Protein AF-A0A6B0SEE0-F1 (afdb_monomer)

Solvent-accessible surface area (backbone atoms only — not comparable to full-atom values): 11213 Å² total; per-residue (Å²): 140,85,83,87,82,82,83,85,88,82,85,76,74,49,94,81,41,59,59,39,71,43,61,26,87,64,59,92,44,81,38,50,38,78,55,95,74,36,75,43,80,36,69,34,76,87,77,81,48,98,46,80,64,74,62,34,76,48,71,41,48,31,73,36,72,78,47,61,92,67,42,66,97,74,59,74,91,63,70,66,95,63,66,87,78,57,67,39,68,61,36,20,38,29,31,47,29,28,68,35,91,56,70,35,19,39,40,40,34,38,41,42,73,48,76,86,30,38,54,69,18,37,42,39,39,32,28,46,49,72,37,89,94,46,70,72,44,60,40,62,42,32,79,88,59,43,43,63,36,69,35,70,44,84,55,40,46,49,72,23,34,35,36,26,19,38,38,40,38,22,63,58,32,65,99,82,60,97,62,60,42,86,53,61,44,81,43,78,46,76,96

Foldseek 3Di:
DDDDDDDDDDDDQCPPPQKAKFFQPPDPDPQWDDDPNDTHRDQCRPPDDPHDDALDKDKQADALVLPVVQDDPPDDPPPDVDDSPQGSPSRFGIKIWRQDQAKWKKKKKWAFPDFQAQLQKKKKKWWDKPDPPWDIWIWIDDNVCTGITMDIIPTDHHGIIIGMIMMIGNSSHDPDDPPNGRDTDIDMDID

Radius of gyration: 17.45 Å; Cα contacts (8 Å, |Δi|>4): 407; chains: 1; bounding box: 35×62×43 Å

Secondary structure (DSSP, 8-state):
---------PPP--TT-SEEEEE-TT---TTEEEETTEEEE-TTTTTT--SSPTT-EEEES---TT-GGGS-TT------S--TTSTTTT--SEEEEE-SSS-EEEEEEEEES-SS--TT-EEEEEEEE-STT---EEEEESTTT-SEEEEEEEEE-TT-EEEEEEEEE-TTS-TT-TT----EEEEEEE-

pLDDT: mean 73.36, std 15.19, range [24.61, 90.75]

Mean predicted aligned error: 10.38 Å

Sequence (191 aa):
MSASRAANVDVVNDTNGLVALEPGPNIESDVVRESNGELVIDFTADGNADGVNVNSRYQVGVFDSSNTWSMPGTSLNDTPALDWQDGMGDDYAFAIRNQDMAEHGIRIAYEAADTDNFNGAYIYFQFEPTGANSQYLRIRIDESNGNNVEASSDTIPAGTAYRCSFLVDTRAVDADVDDTDLSGQIRISTF

Nearest PDB structures (foldseek):
  1u5x-assembly1_A  TM=4.774E-01  e=7.061E-02  Mus musculus
  4d7y-assembly1_A  TM=4.248E-01  e=3.600E-02  Mus musculus
  4oul-assembly1_C  TM=4.445E-01  e=1.385E-01  Homo sapiens
  5ykv-assembly1_A  TM=4.500E-01  e=3.597E-01  Macrobrachium rosenbergii nodavirus
  4oul-assembly2_E  TM=4.209E-01  e=1.465E-01  Homo sapiens

Structure (mmCIF, N/CA/C/O backbone):
data_AF-A0A6B0SEE0-F1
#
_entry.id   AF-A0A6B0SEE0-F1
#
loop_
_atom_site.group_PDB
_atom_site.id
_atom_site.type_symbol
_atom_site.label_atom_id
_atom_site.label_alt_id
_atom_site.label_comp_id
_atom_site.label_asym_id
_atom_site.label_entity_id
_atom_site.label_seq_id
_atom_site.pdbx_PDB_ins_code
_atom_site.Cartn_x
_atom_site.Cartn_y
_atom_site.Cartn_z
_atom_site.occupancy
_atom_site.B_iso_or_equiv
_atom_site.auth_seq_id
_atom_site.auth_comp_id
_atom_site.auth_asym_id
_atom_site.auth_atom_id
_atom_site.pdbx_PDB_model_num
ATOM 1 N N . MET A 1 1 ? 18.337 -42.736 2.434 1.00 34.00 1 MET A N 1
ATOM 2 C CA . MET A 1 1 ? 18.199 -41.708 3.485 1.00 34.00 1 MET A CA 1
ATOM 3 C C . MET A 1 1 ? 17.489 -40.532 2.850 1.00 34.00 1 MET A C 1
ATOM 5 O O . MET A 1 1 ? 18.039 -39.978 1.911 1.00 34.00 1 MET A O 1
ATOM 9 N N . SER A 1 2 ? 16.269 -40.209 3.269 1.00 42.59 2 SER A N 1
ATOM 10 C CA . SER A 1 2 ? 15.556 -39.030 2.773 1.00 42.59 2 SER A CA 1
ATOM 11 C C . SER A 1 2 ? 14.958 -38.282 3.952 1.00 42.59 2 SER A C 1
ATOM 13 O O . SER A 1 2 ? 14.244 -38.872 4.758 1.00 42.59 2 SER A O 1
ATOM 15 N N . ALA A 1 3 ? 15.231 -36.989 4.022 1.00 29.72 3 ALA A N 1
ATOM 16 C CA . ALA A 1 3 ? 14.431 -36.053 4.787 1.00 29.72 3 ALA A CA 1
ATOM 17 C C . ALA A 1 3 ? 14.203 -34.847 3.876 1.00 29.72 3 ALA A C 1
ATOM 19 O O . ALA A 1 3 ? 15.010 -33.925 3.831 1.00 29.72 3 ALA A O 1
ATOM 20 N N . SER A 1 4 ? 13.140 -34.904 3.077 1.00 36.00 4 SER A N 1
ATOM 21 C CA . SER A 1 4 ? 12.600 -33.728 2.405 1.00 36.00 4 SER A CA 1
ATOM 22 C C . SER A 1 4 ? 11.861 -32.899 3.453 1.00 36.00 4 SER A C 1
ATOM 24 O O . SER A 1 4 ? 10.913 -33.390 4.067 1.00 36.00 4 SER A O 1
ATOM 26 N N . ARG A 1 5 ? 12.298 -31.660 3.678 1.00 26.58 5 ARG A N 1
ATOM 27 C CA . ARG A 1 5 ? 11.503 -30.649 4.378 1.00 26.58 5 ARG A CA 1
ATOM 28 C C . ARG A 1 5 ? 10.867 -29.761 3.321 1.00 26.58 5 ARG A C 1
ATOM 30 O O . ARG A 1 5 ? 11.577 -29.040 2.634 1.00 26.58 5 ARG A O 1
ATOM 37 N N . ALA A 1 6 ? 9.551 -29.846 3.206 1.00 35.22 6 ALA A N 1
ATOM 38 C CA . ALA A 1 6 ? 8.739 -28.799 2.612 1.00 35.22 6 ALA A CA 1
ATOM 39 C C . ALA A 1 6 ? 8.101 -28.025 3.769 1.00 35.22 6 ALA A C 1
ATOM 41 O O . ALA A 1 6 ? 7.634 -28.640 4.731 1.00 35.22 6 ALA A O 1
ATOM 42 N N . ALA A 1 7 ? 8.124 -26.700 3.693 1.00 24.6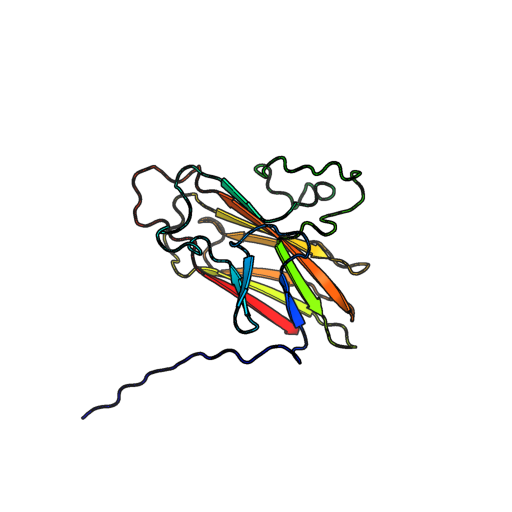1 7 ALA A N 1
ATOM 43 C CA . ALA A 1 7 ? 7.302 -25.836 4.522 1.00 24.61 7 ALA A CA 1
ATOM 44 C C . ALA A 1 7 ? 6.311 -25.162 3.576 1.00 24.61 7 ALA A C 1
ATOM 46 O O . ALA A 1 7 ? 6.729 -24.436 2.679 1.00 24.61 7 ALA A O 1
ATOM 47 N N . ASN A 1 8 ? 5.025 -25.447 3.758 1.00 36.31 8 ASN A N 1
ATOM 48 C CA . ASN A 1 8 ? 3.972 -24.620 3.193 1.00 36.31 8 ASN A CA 1
ATOM 49 C C . ASN A 1 8 ? 3.701 -23.511 4.209 1.00 36.31 8 ASN A C 1
ATOM 51 O O . ASN A 1 8 ? 3.544 -23.794 5.399 1.00 36.31 8 ASN A O 1
ATOM 55 N N . VAL A 1 9 ? 3.695 -22.269 3.742 1.00 26.86 9 VAL A N 1
ATOM 56 C CA . VAL A 1 9 ? 3.210 -21.124 4.509 1.00 26.86 9 VAL A CA 1
ATOM 57 C C . VAL A 1 9 ? 1.774 -20.904 4.048 1.00 26.86 9 VAL A C 1
ATOM 59 O O . VAL A 1 9 ? 1.562 -20.399 2.954 1.00 26.86 9 VAL A O 1
ATOM 62 N N . ASP A 1 10 ? 0.820 -21.365 4.857 1.00 34.44 10 ASP A N 1
ATOM 63 C CA . ASP A 1 10 ? -0.603 -21.035 4.732 1.00 34.44 10 ASP A CA 1
ATOM 64 C C . ASP A 1 10 ? -0.895 -19.835 5.640 1.00 34.44 10 ASP A C 1
ATOM 66 O O . ASP A 1 10 ? -0.543 -19.859 6.826 1.00 34.44 10 ASP A O 1
ATOM 70 N N . VAL A 1 11 ? -1.569 -18.813 5.112 1.00 41.47 11 VAL A N 1
ATOM 71 C CA . VAL A 1 11 ? -2.195 -17.753 5.913 1.00 41.47 11 VAL A CA 1
ATOM 72 C C . VAL A 1 11 ? -3.695 -18.054 6.009 1.00 41.47 11 VAL A C 1
ATOM 74 O O . VAL A 1 11 ? -4.331 -18.501 5.060 1.00 41.47 11 VAL A O 1
ATOM 77 N N . VAL A 1 12 ? -4.240 -17.933 7.221 1.00 48.41 12 VAL A N 1
ATOM 78 C CA . VAL A 1 12 ? -5.605 -18.348 7.577 1.00 48.41 12 VAL A CA 1
ATOM 79 C C . VAL A 1 12 ? -6.570 -17.191 7.326 1.00 48.41 12 VAL A C 1
ATOM 81 O O . VAL A 1 12 ? -6.257 -16.059 7.664 1.00 48.41 12 VAL A O 1
ATOM 84 N N . ASN A 1 13 ? -7.755 -17.507 6.798 1.00 45.31 13 ASN A N 1
ATOM 85 C CA . ASN A 1 13 ? -8.912 -16.619 6.656 1.00 45.31 13 ASN A CA 1
ATOM 86 C C . ASN A 1 13 ? -9.053 -15.602 7.819 1.00 45.31 13 ASN A C 1
ATOM 88 O O . ASN A 1 13 ? -9.235 -15.994 8.976 1.00 45.31 13 ASN A O 1
ATOM 92 N N . ASP A 1 14 ? -9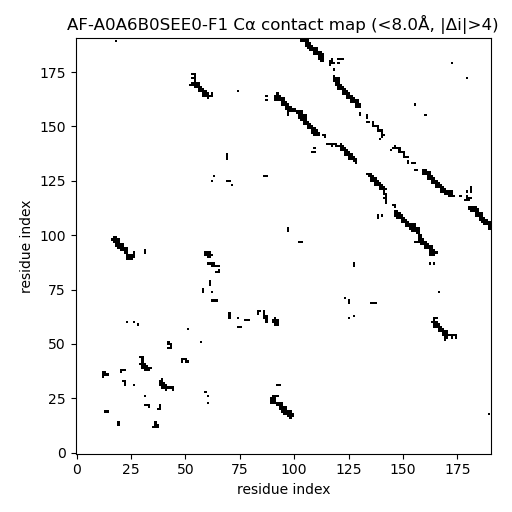.022 -14.314 7.465 1.00 53.19 14 ASP A N 1
ATOM 93 C CA . ASP A 1 14 ? -8.921 -13.146 8.350 1.00 53.19 14 ASP A CA 1
ATOM 94 C C . ASP A 1 14 ? -10.277 -12.589 8.837 1.00 53.19 14 ASP A C 1
ATOM 96 O O . ASP A 1 14 ? -10.362 -11.500 9.392 1.00 53.19 14 ASP A O 1
ATOM 100 N N . THR A 1 15 ? -11.376 -13.343 8.701 1.00 48.00 15 THR A N 1
ATOM 101 C CA . THR A 1 15 ? -12.721 -12.865 9.110 1.00 48.00 15 THR A CA 1
ATOM 102 C C . THR A 1 15 ? -12.830 -12.553 10.624 1.00 48.00 15 THR A C 1
ATOM 104 O O . THR A 1 15 ? -13.831 -12.000 11.067 1.00 48.00 15 THR A O 1
ATOM 107 N N . ASN A 1 16 ? -11.824 -12.914 11.439 1.00 47.97 16 ASN A N 1
ATOM 108 C CA . ASN A 1 16 ? -11.718 -12.562 12.866 1.00 47.97 16 ASN A CA 1
ATOM 109 C C . ASN A 1 16 ? -10.347 -11.950 13.242 1.00 47.97 16 ASN A C 1
ATOM 111 O O . ASN A 1 16 ? -9.940 -12.046 14.405 1.00 47.97 16 ASN A O 1
ATOM 115 N N . GLY A 1 17 ? -9.596 -11.399 12.285 1.00 56.72 17 GLY A N 1
ATOM 116 C CA . GLY A 1 17 ? -8.347 -10.697 12.577 1.00 56.72 17 GLY A CA 1
ATOM 117 C C . GLY A 1 17 ? -8.572 -9.390 13.324 1.00 56.72 17 GLY A C 1
ATOM 118 O O . GLY A 1 17 ? -9.619 -8.759 13.214 1.00 56.72 17 GLY A O 1
ATOM 119 N N . LEU A 1 18 ? -7.567 -8.953 14.088 1.00 61.78 18 LEU A N 1
ATOM 120 C CA . LEU A 1 18 ? -7.581 -7.618 14.707 1.00 61.78 18 LEU A CA 1
ATOM 121 C C . LEU A 1 18 ? -7.546 -6.511 13.645 1.00 61.78 18 LEU A C 1
ATOM 123 O O . LEU A 1 18 ? -8.056 -5.412 13.862 1.00 61.78 18 LEU A O 1
ATOM 127 N N . VAL A 1 19 ? -6.927 -6.807 12.502 1.00 64.12 19 VAL A N 1
ATOM 128 C CA . VAL A 1 19 ? -6.768 -5.892 11.383 1.00 64.12 19 VAL A CA 1
ATOM 129 C C . VAL A 1 19 ? -7.150 -6.612 10.105 1.00 64.12 19 VAL A C 1
ATOM 131 O O . VAL A 1 19 ? -6.604 -7.677 9.866 1.00 64.12 19 VAL A O 1
ATOM 134 N N . ALA A 1 20 ? -8.016 -6.001 9.298 1.00 75.00 20 ALA A N 1
ATOM 135 C CA . ALA A 1 20 ? -8.428 -6.529 8.002 1.00 75.00 20 ALA A CA 1
ATOM 136 C C . ALA A 1 20 ? -7.822 -5.749 6.834 1.00 75.00 20 ALA A C 1
ATOM 138 O O . ALA A 1 20 ? -7.624 -4.531 6.920 1.00 75.00 20 ALA A O 1
ATOM 139 N N . LEU A 1 21 ? -7.582 -6.468 5.737 1.00 76.00 21 LEU A N 1
ATOM 140 C CA . LEU A 1 21 ? -7.203 -5.923 4.437 1.00 76.00 21 LEU A CA 1
ATOM 141 C C . LEU A 1 21 ? -8.390 -5.955 3.478 1.00 76.00 21 LEU A C 1
ATOM 143 O O . LEU A 1 21 ? -8.853 -7.026 3.102 1.00 76.00 21 LEU A O 1
ATOM 147 N N . GLU A 1 22 ? -8.860 -4.784 3.059 1.00 81.75 22 GLU A N 1
ATOM 148 C CA . GLU A 1 22 ? -10.068 -4.648 2.235 1.00 81.75 22 GLU A CA 1
ATOM 149 C C . GLU A 1 22 ? -9.730 -3.907 0.930 1.00 81.75 22 GLU A C 1
ATOM 151 O O . GLU A 1 22 ? -9.114 -2.842 1.002 1.00 81.75 22 GLU A O 1
ATOM 156 N N . PRO A 1 23 ? -10.105 -4.405 -0.264 1.00 79.00 23 PRO A N 1
ATOM 157 C CA . PRO A 1 23 ? -9.952 -3.635 -1.498 1.00 79.00 23 PRO A CA 1
ATOM 158 C C . PRO A 1 23 ? -10.818 -2.365 -1.462 1.00 79.00 23 PRO A C 1
ATOM 160 O O . PRO A 1 23 ? -11.861 -2.324 -0.806 1.00 79.00 23 PRO A O 1
ATOM 163 N N . GLY A 1 24 ? -10.386 -1.318 -2.168 1.00 76.94 24 GLY A N 1
ATOM 164 C CA . GLY A 1 24 ? -11.151 -0.073 -2.258 1.00 76.94 24 GLY A CA 1
ATOM 165 C C . GLY A 1 24 ? -12.500 -0.244 -2.972 1.00 76.94 24 GLY A C 1
ATOM 166 O O . GLY A 1 24 ? -12.587 -0.990 -3.948 1.00 76.94 24 GLY A O 1
ATOM 167 N N . PRO A 1 25 ? -13.564 0.448 -2.524 1.00 78.12 25 PRO A N 1
ATOM 168 C CA . PRO A 1 25 ? -14.927 0.236 -3.016 1.00 78.12 25 PRO A CA 1
ATOM 169 C C . PRO A 1 25 ? -15.150 0.717 -4.457 1.00 78.12 25 PRO A C 1
ATOM 171 O O . PRO A 1 25 ? -16.041 0.196 -5.126 1.00 78.12 25 PRO A O 1
ATOM 174 N N . ASN A 1 26 ? -14.352 1.677 -4.939 1.00 75.56 26 ASN A N 1
ATOM 175 C CA . ASN A 1 26 ? -14.469 2.254 -6.284 1.00 75.56 26 ASN A CA 1
ATOM 176 C C . ASN A 1 26 ? -13.355 1.806 -7.240 1.00 75.56 26 ASN A C 1
ATOM 178 O O . ASN A 1 26 ? -13.137 2.422 -8.284 1.00 75.56 26 ASN A O 1
ATOM 182 N N . ILE A 1 27 ? -12.624 0.746 -6.903 1.00 64.94 27 ILE A N 1
ATOM 183 C CA . ILE A 1 27 ? -11.594 0.226 -7.797 1.00 64.94 27 ILE A CA 1
ATOM 184 C C . ILE A 1 27 ? -12.242 -0.591 -8.907 1.00 64.94 27 ILE A C 1
ATOM 186 O O . ILE A 1 27 ? -12.642 -1.735 -8.713 1.00 64.94 27 ILE A O 1
ATOM 190 N N . GLU A 1 28 ? -12.271 -0.024 -10.109 1.00 62.59 28 GLU A N 1
ATOM 191 C CA . GLU A 1 28 ? -12.495 -0.769 -11.351 1.00 62.59 28 GLU A CA 1
ATOM 192 C C . GLU A 1 28 ? -11.159 -1.332 -11.876 1.00 62.59 28 GLU A C 1
ATOM 194 O O . GLU A 1 28 ? -10.726 -1.019 -12.983 1.00 62.59 28 GLU A O 1
ATOM 199 N N . SER A 1 29 ? -10.445 -2.110 -11.056 1.00 63.84 29 SER A N 1
ATOM 200 C CA . SER A 1 29 ? -9.149 -2.692 -11.427 1.00 63.84 29 SER A CA 1
ATOM 201 C C . SER A 1 29 ? -9.045 -4.149 -11.003 1.00 63.84 29 SER A C 1
ATOM 203 O O . SER A 1 29 ? -9.158 -4.463 -9.822 1.00 63.84 29 SER A O 1
ATOM 205 N N . ASP A 1 30 ? -8.711 -5.020 -11.955 1.00 69.06 30 ASP A N 1
ATOM 206 C CA . ASP A 1 30 ? -8.364 -6.420 -11.683 1.00 69.06 30 ASP A CA 1
ATOM 207 C C . ASP A 1 30 ? -6.995 -6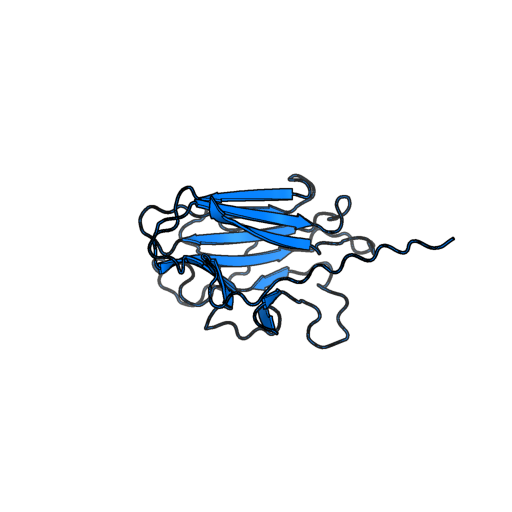.566 -10.988 1.00 69.06 30 ASP A C 1
ATOM 209 O O . ASP A 1 30 ? -6.643 -7.653 -10.525 1.00 69.06 30 ASP A O 1
ATOM 213 N N . VAL A 1 31 ? -6.240 -5.461 -10.870 1.00 72.38 31 VAL A N 1
ATOM 214 C CA . VAL A 1 31 ? -4.937 -5.425 -10.193 1.00 72.38 31 VAL A CA 1
ATOM 215 C C . VAL A 1 31 ? -5.080 -5.605 -8.689 1.00 72.38 31 VAL A C 1
ATOM 217 O O . VAL A 1 31 ? -4.214 -6.230 -8.096 1.00 72.38 31 VAL A O 1
ATOM 220 N N . VAL A 1 32 ? -6.132 -5.074 -8.057 1.00 72.81 32 VAL A N 1
ATOM 221 C CA . VAL A 1 32 ? -6.345 -5.213 -6.607 1.00 72.81 32 VAL A CA 1
ATOM 222 C C . VAL A 1 32 ? -7.685 -5.874 -6.361 1.00 72.81 32 VAL A C 1
ATOM 224 O O . VAL A 1 32 ? -8.728 -5.317 -6.687 1.00 72.81 32 VAL A O 1
ATOM 227 N N . ARG A 1 33 ? -7.666 -7.067 -5.772 1.00 77.12 33 ARG A N 1
ATOM 228 C CA . ARG A 1 33 ? -8.874 -7.874 -5.581 1.00 77.12 33 ARG A CA 1
ATOM 229 C C . ARG A 1 33 ? -8.777 -8.759 -4.355 1.00 77.12 33 ARG A C 1
ATOM 231 O O . ARG A 1 33 ? -7.686 -9.102 -3.914 1.00 77.12 33 ARG A O 1
ATOM 238 N N . GLU A 1 34 ? -9.925 -9.180 -3.845 1.00 77.06 34 GLU A N 1
ATOM 239 C CA . GLU A 1 34 ? -9.982 -10.266 -2.871 1.00 77.06 34 GLU A CA 1
ATOM 240 C C . GLU A 1 34 ? -10.004 -11.617 -3.603 1.00 77.06 34 GLU A C 1
ATOM 242 O O . GLU A 1 34 ? -10.785 -11.829 -4.534 1.00 77.06 34 GLU A O 1
ATOM 247 N N . SER A 1 35 ? -9.152 -12.550 -3.188 1.00 75.75 35 SER A N 1
ATOM 248 C CA . SER A 1 35 ? -9.150 -13.930 -3.671 1.00 75.75 35 SER A CA 1
ATOM 249 C C . SER A 1 35 ? -8.909 -14.869 -2.499 1.00 75.75 35 SER A C 1
ATOM 251 O O . SER A 1 35 ? -7.917 -14.742 -1.798 1.00 75.75 35 SER A O 1
ATOM 253 N N . ASN A 1 36 ? -9.813 -15.829 -2.279 1.00 74.19 36 ASN A N 1
ATOM 254 C CA . ASN A 1 36 ? -9.761 -16.767 -1.145 1.00 74.19 36 ASN A CA 1
ATOM 255 C C . ASN A 1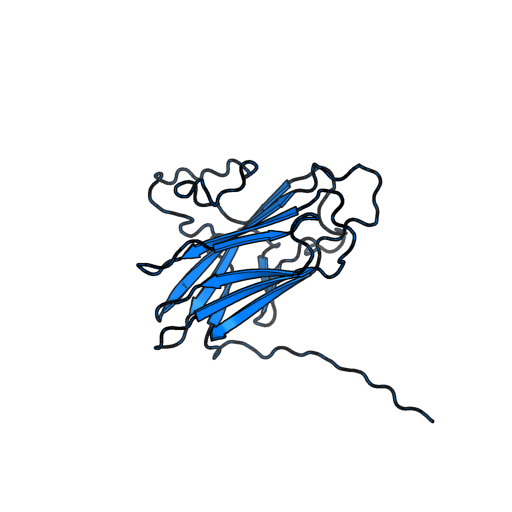 36 ? -9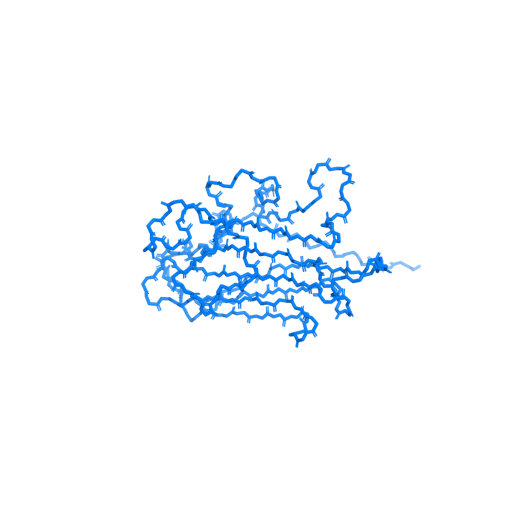.686 -16.096 0.247 1.00 74.19 36 ASN A C 1
ATOM 257 O O . ASN A 1 36 ? -9.171 -16.699 1.187 1.00 74.19 36 ASN A O 1
ATOM 261 N N . GLY A 1 37 ? -10.240 -14.887 0.398 1.00 68.12 37 GLY A N 1
ATOM 262 C CA . GLY A 1 37 ? -10.171 -14.110 1.642 1.00 68.12 37 GLY A CA 1
ATOM 263 C C . GLY A 1 37 ? -8.835 -13.392 1.858 1.00 68.12 37 GLY A C 1
ATOM 264 O O . GLY A 1 37 ? -8.564 -12.949 2.969 1.00 68.12 37 GLY A O 1
ATOM 265 N N . GLU A 1 38 ? -8.004 -13.296 0.818 1.00 66.50 38 GLU A N 1
ATOM 266 C CA . GLU A 1 38 ? -6.733 -12.574 0.822 1.00 66.50 38 GLU A CA 1
ATOM 267 C C . GLU A 1 38 ? -6.806 -11.382 -0.137 1.00 66.50 38 GLU A C 1
ATOM 269 O O . GLU A 1 38 ? -7.362 -11.489 -1.234 1.00 66.50 38 GLU A O 1
ATOM 274 N N . LEU A 1 39 ? -6.206 -10.255 0.253 1.00 76.06 39 LEU A N 1
ATOM 275 C CA . LEU A 1 39 ? -5.969 -9.142 -0.660 1.00 76.06 39 LEU A CA 1
ATOM 276 C C . LEU A 1 39 ? -4.827 -9.515 -1.612 1.00 76.06 39 LEU A C 1
ATOM 278 O O . LEU A 1 39 ? -3.698 -9.757 -1.185 1.00 76.06 39 LEU A O 1
ATOM 282 N N . VAL A 1 40 ? -5.116 -9.521 -2.906 1.00 77.12 40 VAL A N 1
ATOM 283 C CA . VAL A 1 40 ? -4.159 -9.795 -3.974 1.00 77.12 40 VAL A CA 1
ATOM 284 C C . VAL A 1 40 ? -3.898 -8.510 -4.744 1.00 77.12 40 VAL A C 1
ATOM 286 O O . VAL A 1 40 ? -4.840 -7.867 -5.206 1.00 77.12 40 VAL A O 1
ATOM 289 N N . ILE A 1 41 ? -2.615 -8.168 -4.898 1.00 75.31 41 ILE A N 1
ATOM 290 C CA . ILE A 1 41 ? -2.136 -7.143 -5.828 1.00 75.31 41 ILE A CA 1
ATOM 291 C C . ILE A 1 41 ? -1.385 -7.861 -6.949 1.00 75.31 41 ILE A C 1
ATOM 293 O O . ILE A 1 41 ? -0.290 -8.373 -6.728 1.00 75.31 41 ILE A O 1
ATOM 297 N N . ASP A 1 42 ? -1.987 -7.938 -8.130 1.00 77.44 42 ASP A N 1
ATOM 298 C CA . ASP A 1 42 ? -1.506 -8.761 -9.236 1.00 77.44 42 ASP A CA 1
ATOM 299 C C . ASP A 1 42 ? -1.579 -8.008 -10.568 1.00 77.44 42 ASP A C 1
ATOM 301 O O . ASP A 1 42 ? -2.640 -7.815 -11.156 1.00 77.44 42 ASP A O 1
ATOM 305 N N . PHE A 1 43 ? -0.415 -7.612 -11.077 1.00 70.50 43 PHE A N 1
ATOM 306 C CA . PHE A 1 43 ? -0.282 -6.965 -12.383 1.00 70.50 43 PHE A CA 1
ATOM 307 C C . PHE A 1 43 ? -0.347 -7.950 -13.567 1.00 70.50 43 PHE A C 1
ATOM 309 O O . PHE A 1 43 ? -0.225 -7.527 -14.715 1.00 70.50 43 PHE A O 1
ATOM 316 N N . THR A 1 44 ? -0.548 -9.248 -13.314 1.00 70.56 44 THR A N 1
ATOM 317 C CA . THR A 1 44 ? -0.554 -10.328 -14.319 1.00 70.56 44 THR A CA 1
ATOM 318 C C . THR A 1 44 ? -1.939 -10.943 -14.566 1.00 70.56 44 THR A C 1
ATOM 320 O O . THR A 1 44 ? -2.064 -11.853 -15.391 1.00 70.56 44 THR A O 1
ATOM 323 N N . ALA A 1 45 ? -2.978 -10.428 -13.895 1.00 55.47 45 ALA A N 1
ATOM 324 C CA . ALA A 1 45 ? -4.263 -11.091 -13.635 1.00 55.47 45 ALA A CA 1
ATOM 325 C C . ALA A 1 45 ? -5.041 -11.652 -14.855 1.00 55.47 45 ALA A C 1
ATOM 327 O O . ALA A 1 45 ? -5.880 -12.532 -14.666 1.00 55.47 45 ALA A O 1
ATOM 328 N N . ASP A 1 46 ? -4.720 -11.255 -16.094 1.00 55.72 46 ASP A N 1
ATOM 329 C CA . ASP A 1 46 ? -5.361 -11.737 -17.334 1.00 55.72 46 ASP A CA 1
ATOM 330 C C . ASP A 1 46 ? -4.526 -12.734 -18.168 1.00 55.72 46 ASP A C 1
ATOM 332 O O . ASP A 1 46 ? -4.846 -13.046 -19.319 1.00 55.72 46 ASP A O 1
ATOM 336 N N . GLY A 1 47 ? -3.471 -13.307 -17.583 1.00 50.38 47 GLY A N 1
ATOM 337 C CA . GLY A 1 47 ? -2.940 -14.600 -18.028 1.00 50.38 47 GLY A CA 1
ATOM 338 C C . GLY A 1 47 ? -2.006 -14.593 -19.240 1.00 50.38 47 GLY A C 1
ATOM 339 O O . GLY A 1 47 ? -1.924 -15.609 -19.922 1.00 50.38 47 GLY A O 1
ATOM 340 N N . ASN A 1 48 ? -1.294 -13.494 -19.501 1.00 52.09 48 ASN A N 1
ATOM 341 C CA . ASN A 1 48 ? -0.118 -13.459 -20.397 1.00 52.09 48 ASN A CA 1
ATOM 342 C C . ASN A 1 48 ? 0.812 -12.249 -20.152 1.00 52.09 48 ASN A C 1
ATOM 344 O O . ASN A 1 48 ? 1.697 -11.990 -20.965 1.00 52.09 48 ASN A O 1
ATOM 348 N N . ALA A 1 49 ? 0.584 -11.461 -19.099 1.00 55.53 49 ALA A N 1
ATOM 349 C CA . ALA A 1 49 ? 1.422 -10.309 -18.790 1.00 55.53 49 ALA A CA 1
ATOM 350 C C . ALA A 1 49 ? 2.510 -10.724 -17.792 1.00 55.53 49 ALA A C 1
ATOM 352 O O . ALA A 1 49 ? 2.189 -11.207 -16.713 1.00 55.53 49 ALA A O 1
ATOM 353 N N . ASP A 1 50 ? 3.778 -10.496 -18.139 1.00 64.06 50 ASP A N 1
ATOM 354 C CA . ASP A 1 50 ? 4.946 -10.799 -17.295 1.00 64.06 50 ASP A CA 1
ATOM 355 C C . ASP A 1 50 ? 5.241 -9.677 -16.270 1.00 64.06 50 ASP A C 1
ATOM 357 O O . ASP A 1 50 ? 6.368 -9.515 -15.813 1.00 64.06 50 ASP A O 1
ATOM 361 N N . GLY A 1 51 ? 4.230 -8.870 -15.917 1.00 71.12 51 GLY A N 1
ATOM 362 C CA . GLY A 1 51 ? 4.343 -7.759 -14.970 1.00 71.12 51 GLY A CA 1
ATOM 363 C C . GLY A 1 51 ? 4.018 -6.392 -15.578 1.00 71.12 51 GLY A C 1
ATOM 364 O O . GLY A 1 51 ? 3.125 -6.250 -16.414 1.00 71.12 51 GLY A O 1
ATOM 365 N N . VAL A 1 52 ? 4.719 -5.358 -15.111 1.00 72.38 52 VAL A N 1
ATOM 366 C CA . VAL A 1 52 ? 4.547 -3.970 -15.564 1.00 72.38 52 VAL A CA 1
ATOM 367 C C . VAL A 1 52 ? 5.469 -3.657 -16.744 1.00 72.38 52 VAL A C 1
ATOM 369 O O . VAL A 1 52 ? 6.615 -4.093 -16.781 1.00 72.38 52 VAL A O 1
ATOM 372 N N . ASN A 1 53 ? 5.003 -2.857 -17.705 1.00 74.81 53 ASN A N 1
ATOM 373 C CA . ASN A 1 53 ? 5.840 -2.438 -18.830 1.00 74.81 53 ASN A CA 1
ATOM 374 C C . ASN A 1 53 ? 7.029 -1.597 -18.341 1.00 74.81 53 ASN A C 1
ATOM 376 O O . ASN A 1 53 ? 6.890 -0.767 -17.436 1.00 74.81 53 ASN A O 1
ATOM 380 N N . VAL A 1 54 ? 8.178 -1.727 -19.008 1.00 76.00 54 VAL A N 1
ATOM 381 C CA . VAL A 1 54 ? 9.278 -0.761 -18.878 1.00 76.00 54 VAL A CA 1
ATOM 382 C C . VAL A 1 54 ? 8.846 0.612 -19.389 1.00 76.00 54 VAL A C 1
ATOM 384 O O . VAL A 1 54 ? 7.908 0.744 -20.183 1.00 76.00 54 VAL A O 1
ATOM 387 N N . ASN A 1 55 ? 9.523 1.660 -18.926 1.00 78.69 55 ASN A N 1
ATOM 388 C CA . ASN A 1 55 ? 9.214 3.038 -19.292 1.00 78.69 55 ASN A CA 1
ATOM 389 C C . ASN A 1 55 ? 7.739 3.439 -19.089 1.00 78.69 55 ASN A C 1
ATOM 391 O O . ASN A 1 55 ? 7.173 4.236 -19.841 1.00 78.69 55 ASN A O 1
ATOM 395 N N . SER A 1 56 ? 7.100 2.868 -18.073 1.00 79.69 56 SER A N 1
ATOM 396 C CA . SER A 1 56 ? 5.681 3.060 -17.809 1.00 79.69 56 SER A CA 1
ATOM 397 C C . SER A 1 56 ? 5.445 3.476 -16.369 1.00 79.69 56 SER A C 1
ATOM 399 O O . SER A 1 56 ? 6.334 3.463 -15.516 1.00 79.69 56 SER A O 1
ATOM 401 N N . ARG A 1 57 ? 4.221 3.922 -16.113 1.00 85.81 57 ARG A N 1
ATOM 402 C CA . ARG A 1 57 ? 3.786 4.311 -14.784 1.00 85.81 57 ARG A CA 1
ATOM 403 C C . ARG A 1 57 ? 2.379 3.796 -14.562 1.00 85.81 57 ARG A C 1
ATOM 405 O O . ARG A 1 57 ? 1.509 4.014 -15.402 1.00 85.81 57 ARG A O 1
ATOM 412 N N . TYR A 1 58 ? 2.181 3.169 -13.418 1.00 85.44 58 TYR A N 1
ATOM 413 C CA . TYR A 1 58 ? 0.912 2.611 -12.992 1.00 85.44 58 TYR A CA 1
ATOM 414 C C . TYR A 1 58 ? 0.543 3.253 -11.666 1.00 85.44 58 TYR A C 1
ATOM 416 O O . TYR A 1 58 ? 1.374 3.324 -10.763 1.00 85.44 58 TYR A O 1
ATOM 424 N N . GLN A 1 59 ? -0.686 3.744 -11.565 1.00 87.12 59 GLN A N 1
ATOM 425 C CA . GLN A 1 59 ? -1.250 4.259 -10.327 1.00 87.12 59 GLN A CA 1
ATOM 426 C C . GLN A 1 59 ? -2.514 3.470 -10.028 1.00 87.12 59 GLN A C 1
ATOM 428 O O . GLN A 1 59 ? -3.325 3.259 -10.929 1.00 87.12 59 GLN A O 1
ATOM 433 N N . VAL A 1 60 ? -2.665 3.046 -8.779 1.00 86.25 60 VAL A N 1
ATOM 434 C CA . VAL A 1 60 ? -3.898 2.440 -8.289 1.00 86.25 60 VAL A CA 1
ATOM 435 C C . VAL A 1 60 ? -4.377 3.256 -7.100 1.00 86.25 60 VAL A C 1
ATOM 437 O O . VAL A 1 60 ? -3.639 3.463 -6.131 1.00 86.25 60 VAL A O 1
ATOM 440 N N . GLY A 1 61 ? -5.613 3.727 -7.217 1.00 84.12 61 GLY A N 1
ATOM 441 C CA . GLY A 1 61 ? -6.205 4.707 -6.323 1.00 84.12 61 GLY A CA 1
ATOM 442 C C . GLY A 1 61 ? -5.710 6.140 -6.550 1.00 84.12 61 GLY A C 1
ATOM 443 O O . GLY A 1 61 ? -4.852 6.421 -7.393 1.00 84.12 61 GLY A O 1
ATOM 444 N N . VAL A 1 62 ? -6.266 7.062 -5.775 1.00 85.50 62 VAL A N 1
ATOM 445 C CA . VAL A 1 62 ? -5.966 8.494 -5.797 1.00 85.50 62 VAL A CA 1
ATOM 446 C C . VAL A 1 62 ? -5.031 8.825 -4.642 1.00 85.50 62 VAL A C 1
ATOM 448 O O . VAL A 1 62 ? -5.215 8.357 -3.518 1.00 85.50 62 VAL A O 1
ATOM 451 N N . PHE A 1 63 ? -4.001 9.625 -4.916 1.00 84.88 63 PHE A N 1
ATOM 452 C CA . PHE A 1 63 ? -3.164 10.195 -3.864 1.00 84.88 63 PHE A CA 1
ATOM 453 C C . PHE A 1 63 ? -3.825 11.444 -3.296 1.00 84.88 63 PHE A C 1
ATOM 455 O O . PHE A 1 63 ? -4.287 12.310 -4.041 1.00 84.88 63 PHE A O 1
ATOM 462 N N . ASP A 1 64 ? -3.790 11.581 -1.977 1.00 80.56 64 ASP A N 1
ATOM 463 C CA . ASP A 1 64 ? -4.252 12.792 -1.326 1.00 80.56 64 ASP A CA 1
ATOM 464 C C . ASP A 1 64 ? -3.287 13.954 -1.614 1.00 80.56 64 ASP A C 1
ATOM 466 O O . ASP A 1 64 ? -2.135 13.978 -1.161 1.00 80.56 64 ASP A O 1
ATOM 470 N N . SER A 1 65 ? -3.789 14.933 -2.369 1.00 71.81 65 SER A N 1
ATOM 471 C CA . SER A 1 65 ? -3.054 16.131 -2.777 1.00 71.81 65 SER A CA 1
ATOM 472 C C . SER A 1 65 ? -2.958 17.201 -1.682 1.00 71.81 65 SER A C 1
ATOM 474 O O . SER A 1 65 ? -2.117 18.102 -1.779 1.00 71.81 65 SER A O 1
ATOM 476 N N . SER A 1 66 ? -3.754 17.094 -0.612 1.00 70.31 66 SER A N 1
ATOM 477 C CA . SER A 1 66 ? -3.707 18.005 0.535 1.00 70.31 66 SER A CA 1
ATOM 478 C C . SER A 1 66 ? -2.409 17.840 1.337 1.00 70.31 66 SER A C 1
ATOM 480 O O . SER A 1 66 ? -1.873 18.812 1.879 1.00 70.31 66 SER A O 1
ATOM 482 N N . ASN A 1 67 ? -1.824 16.637 1.323 1.00 71.88 67 ASN A N 1
ATOM 483 C CA . ASN A 1 67 ? -0.547 16.337 1.957 1.00 71.88 67 ASN A CA 1
ATOM 484 C C . ASN A 1 67 ? 0.590 16.209 0.932 1.00 71.88 67 ASN A C 1
ATOM 486 O O . ASN A 1 67 ? 1.166 15.138 0.714 1.00 71.88 67 ASN A O 1
ATOM 490 N N . THR A 1 68 ? 0.965 17.351 0.349 1.00 68.56 68 THR A N 1
ATOM 491 C CA . THR A 1 68 ? 2.015 17.469 -0.684 1.00 68.56 68 THR A CA 1
ATOM 492 C C . THR A 1 68 ? 3.380 16.904 -0.278 1.00 68.56 68 THR A C 1
ATOM 494 O O . THR A 1 68 ? 4.161 16.514 -1.141 1.00 68.56 68 THR A O 1
ATOM 497 N N . TRP A 1 69 ? 3.676 16.804 1.021 1.00 69.44 69 TRP A N 1
ATOM 498 C CA . TRP A 1 69 ? 4.915 16.199 1.524 1.00 69.44 69 TRP A CA 1
ATOM 499 C C . TRP A 1 69 ? 4.934 14.670 1.389 1.00 69.44 69 TRP A C 1
ATOM 501 O O . TRP A 1 69 ? 6.005 14.061 1.406 1.00 69.44 69 TRP A O 1
ATOM 511 N N . SER A 1 70 ? 3.764 14.046 1.267 1.00 70.19 70 SER A N 1
ATOM 512 C CA . SER A 1 70 ? 3.563 12.596 1.151 1.00 70.19 70 SER A CA 1
ATOM 513 C C . SER A 1 70 ? 3.036 12.162 -0.220 1.00 70.19 70 SER A C 1
ATOM 515 O O . SER A 1 70 ? 2.698 10.999 -0.406 1.00 70.19 70 SER A O 1
ATOM 517 N N . MET A 1 71 ? 2.965 13.083 -1.182 1.00 74.62 71 MET A N 1
ATOM 518 C CA . MET A 1 71 ? 2.573 12.765 -2.549 1.00 74.62 71 MET A CA 1
ATOM 519 C C . MET A 1 71 ? 3.831 12.546 -3.399 1.00 74.62 71 MET A C 1
ATOM 521 O O . MET A 1 71 ? 4.757 13.365 -3.342 1.00 74.62 71 MET A O 1
ATOM 525 N N . PRO A 1 72 ? 3.905 11.482 -4.217 1.00 75.88 72 PRO A N 1
ATOM 526 C CA . PRO A 1 72 ? 4.975 11.382 -5.193 1.00 75.88 72 PRO A CA 1
ATOM 527 C C . PRO A 1 72 ? 4.806 12.522 -6.209 1.00 75.88 72 PRO A C 1
ATOM 529 O O . PRO A 1 72 ? 3.743 12.675 -6.799 1.00 75.88 72 PRO A O 1
ATOM 532 N N . GLY A 1 73 ? 5.851 13.324 -6.458 1.00 74.69 73 GLY A N 1
ATOM 533 C CA . GLY A 1 73 ? 5.802 14.429 -7.443 1.00 74.69 73 GLY A CA 1
ATOM 534 C C . GLY A 1 73 ? 5.552 13.972 -8.892 1.00 74.69 73 GLY A C 1
ATOM 535 O O . GLY A 1 73 ? 5.415 14.776 -9.809 1.00 74.69 73 GLY A O 1
ATOM 536 N N . THR A 1 74 ? 5.525 12.660 -9.084 1.00 74.56 74 THR A N 1
ATOM 537 C CA . THR A 1 74 ? 5.255 11.893 -10.292 1.00 74.56 74 THR A CA 1
ATOM 538 C C . THR A 1 74 ? 3.907 11.175 -10.225 1.00 74.56 74 THR A C 1
ATOM 540 O O . THR A 1 74 ? 3.688 10.291 -11.044 1.00 74.56 74 THR A O 1
ATOM 543 N N . SER A 1 75 ? 2.998 11.496 -9.301 1.00 79.44 75 SER A N 1
ATOM 544 C CA . SER A 1 75 ? 1.635 10.958 -9.365 1.00 79.44 75 SER A CA 1
ATOM 545 C C . SER A 1 75 ? 1.028 11.231 -10.745 1.00 79.44 75 SER A C 1
ATOM 547 O O . SER A 1 75 ? 1.331 12.233 -11.410 1.00 79.44 75 SER A O 1
ATOM 549 N N . LEU A 1 76 ? 0.236 10.282 -11.246 1.00 78.19 76 LEU A N 1
ATOM 550 C CA . LEU A 1 76 ? -0.618 10.577 -12.385 1.00 78.19 76 LEU A CA 1
ATOM 551 C C . LEU A 1 76 ? -1.639 11.601 -11.903 1.00 78.19 76 LEU A C 1
ATOM 553 O O . LEU A 1 76 ? -2.088 11.550 -10.759 1.00 78.19 76 LEU A O 1
ATOM 557 N N . ASN A 1 77 ? -1.936 12.576 -12.760 1.00 65.25 77 ASN A N 1
ATOM 558 C CA . ASN A 1 77 ? -2.866 13.649 -12.443 1.00 65.25 77 ASN A CA 1
ATOM 559 C C . ASN A 1 77 ? -4.293 13.099 -12.538 1.00 65.25 77 ASN A C 1
ATOM 561 O O . ASN A 1 77 ? -5.066 13.465 -13.417 1.00 65.25 77 ASN A O 1
ATOM 565 N N . ASP A 1 78 ? -4.581 12.154 -11.659 1.00 57.03 78 ASP A N 1
ATOM 566 C CA . ASP A 1 78 ? -5.888 11.605 -11.390 1.00 57.03 78 ASP A CA 1
ATOM 567 C C . ASP A 1 78 ? -6.458 12.474 -10.281 1.00 57.03 78 ASP A C 1
ATOM 569 O O . ASP A 1 78 ? -6.507 12.104 -9.114 1.00 57.03 78 ASP A O 1
ATOM 573 N N . THR A 1 79 ? -6.700 13.739 -10.624 1.00 51.97 79 THR A N 1
ATOM 574 C CA . THR A 1 79 ? -7.620 14.544 -9.841 1.00 51.97 79 THR A CA 1
ATOM 575 C C . THR A 1 79 ? -8.992 14.076 -10.301 1.00 51.97 79 THR A C 1
ATOM 577 O O . THR A 1 79 ? -9.471 14.560 -11.335 1.00 51.97 79 THR A O 1
ATOM 580 N N . PRO A 1 80 ? -9.680 13.178 -9.569 1.00 46.69 80 PRO A N 1
ATOM 581 C CA . PRO A 1 80 ? -11.126 13.253 -9.609 1.00 46.69 80 PRO A CA 1
ATOM 582 C C . PRO A 1 80 ? -11.479 14.711 -9.285 1.00 46.69 80 PRO A C 1
ATOM 584 O O . PRO A 1 80 ? -10.712 15.435 -8.642 1.00 46.69 80 PRO A O 1
ATOM 587 N N . ALA A 1 81 ? -12.618 15.193 -9.760 1.00 45.41 81 ALA A N 1
ATOM 588 C CA . ALA A 1 81 ? -13.110 16.527 -9.425 1.00 45.41 81 ALA A CA 1
ATOM 589 C C . ALA A 1 81 ? -13.506 16.640 -7.930 1.00 45.41 81 ALA A C 1
ATOM 591 O O . ALA A 1 81 ? -14.547 17.207 -7.607 1.00 45.41 81 ALA A O 1
ATOM 592 N N . LEU A 1 82 ? -12.711 16.060 -7.029 1.00 44.53 82 LEU A N 1
ATOM 593 C CA . LEU A 1 82 ? -12.807 16.167 -5.594 1.00 44.53 82 LEU A CA 1
ATOM 594 C C . LEU A 1 82 ? -12.372 17.576 -5.209 1.00 44.53 82 LEU A C 1
ATOM 596 O O . LEU A 1 82 ? -11.309 18.080 -5.586 1.00 44.53 82 LEU A O 1
ATOM 600 N N . ASP A 1 83 ? -13.265 18.220 -4.471 1.00 48.94 83 ASP A N 1
ATOM 601 C CA . ASP A 1 83 ? -12.950 19.365 -3.638 1.00 48.94 83 ASP A CA 1
ATOM 602 C C . ASP A 1 83 ? -11.643 19.050 -2.892 1.00 48.94 83 ASP A C 1
ATOM 604 O O . ASP A 1 83 ? -11.490 17.954 -2.354 1.00 48.94 83 ASP A O 1
ATOM 608 N N . TRP A 1 84 ? -10.678 19.973 -2.889 1.00 47.59 84 TRP A N 1
ATOM 609 C CA . TRP A 1 84 ? -9.308 19.797 -2.364 1.00 47.59 84 TRP A CA 1
ATOM 610 C C . TRP A 1 84 ? -9.244 19.513 -0.840 1.00 47.59 84 TRP A C 1
ATOM 612 O O . TRP A 1 84 ? -8.209 19.700 -0.203 1.00 47.59 84 TRP A O 1
ATOM 622 N N . GLN A 1 85 ? -10.364 19.120 -0.239 1.00 53.62 85 GLN A N 1
ATOM 623 C CA . GLN A 1 85 ? -10.599 18.929 1.184 1.00 53.62 85 GLN A CA 1
ATOM 624 C C . GLN A 1 85 ? -10.890 17.474 1.583 1.00 53.62 85 GLN A C 1
ATOM 626 O O . GLN A 1 85 ? -10.902 17.219 2.782 1.00 53.62 85 GLN A O 1
ATOM 631 N N . ASP A 1 86 ? -11.099 16.540 0.644 1.00 62.12 86 ASP A N 1
ATOM 632 C CA . ASP A 1 86 ? -11.695 15.225 0.972 1.00 62.12 86 ASP A CA 1
ATOM 633 C C . ASP A 1 86 ? -10.740 14.013 0.990 1.00 62.12 86 ASP A C 1
ATOM 635 O O . ASP A 1 86 ? -11.189 12.867 1.080 1.00 62.12 86 ASP A O 1
ATOM 639 N N . GLY A 1 87 ? -9.423 14.235 0.974 1.00 73.81 87 GLY A N 1
ATOM 640 C CA . GLY A 1 87 ? -8.459 13.135 1.087 1.00 73.81 87 GLY A CA 1
ATOM 641 C C . GLY A 1 87 ? -8.504 12.171 -0.107 1.00 73.81 87 GLY A C 1
ATOM 642 O O . GLY A 1 87 ? -8.816 12.586 -1.223 1.00 73.81 87 GLY A O 1
ATOM 643 N N . MET A 1 88 ? -8.207 10.882 0.101 1.00 80.12 88 MET A N 1
ATOM 644 C CA . MET A 1 88 ? -8.368 9.838 -0.930 1.00 80.12 88 MET A CA 1
ATOM 645 C C . MET A 1 88 ? -9.842 9.474 -1.182 1.00 80.12 88 MET A C 1
ATOM 647 O O . MET A 1 88 ? -10.139 8.759 -2.138 1.00 80.12 88 MET A O 1
ATOM 651 N N . GLY A 1 89 ? -10.773 9.912 -0.322 1.00 80.81 89 GLY A N 1
ATOM 652 C CA . GLY A 1 89 ? -12.182 9.528 -0.412 1.00 80.81 89 GLY A CA 1
ATOM 653 C C . GLY A 1 89 ? -12.368 8.006 -0.437 1.00 80.81 89 GLY A C 1
ATOM 654 O O . GLY A 1 89 ? -11.757 7.290 0.361 1.00 80.81 89 GLY A O 1
ATOM 655 N N . ASP A 1 90 ? -13.201 7.535 -1.363 1.00 83.38 90 ASP A N 1
ATOM 656 C CA . ASP A 1 90 ? -13.472 6.115 -1.628 1.00 83.38 90 ASP A CA 1
ATOM 657 C C . ASP A 1 90 ? -12.607 5.536 -2.769 1.00 83.38 90 ASP A C 1
ATOM 659 O O . ASP A 1 90 ? -12.719 4.356 -3.104 1.00 83.38 90 ASP A O 1
ATOM 663 N N . ASP A 1 91 ? -11.701 6.344 -3.325 1.00 84.19 91 ASP A N 1
ATOM 664 C CA . ASP A 1 91 ? -10.882 6.010 -4.493 1.00 84.19 91 ASP A CA 1
ATOM 665 C C . ASP A 1 91 ? -9.476 5.532 -4.087 1.00 84.19 91 ASP A C 1
ATOM 667 O O . ASP A 1 91 ? -8.493 5.783 -4.776 1.00 84.19 91 ASP A O 1
ATOM 671 N N . TYR A 1 92 ? -9.342 4.862 -2.943 1.00 86.31 92 TYR A N 1
ATOM 672 C CA . TYR A 1 92 ? -8.090 4.237 -2.496 1.00 86.31 92 TYR A CA 1
ATOM 673 C C . TYR A 1 92 ? -7.925 2.832 -3.082 1.00 86.31 92 TYR A C 1
ATOM 675 O O . TYR A 1 92 ? -8.906 2.222 -3.483 1.00 86.31 92 TYR A O 1
ATOM 683 N N . ALA A 1 93 ? -6.700 2.296 -3.097 1.00 88.31 93 ALA A N 1
ATOM 684 C CA . ALA A 1 93 ? -6.382 0.945 -3.571 1.00 88.31 93 ALA A CA 1
ATOM 685 C C . ALA A 1 93 ? -6.798 -0.173 -2.588 1.00 88.31 93 ALA A C 1
ATOM 687 O O . ALA A 1 93 ? -7.365 -1.197 -2.959 1.00 88.31 93 ALA A O 1
ATOM 688 N N . PHE A 1 94 ? -6.501 -0.013 -1.306 1.00 88.69 94 PHE A N 1
ATOM 689 C CA . PHE A 1 94 ? -6.965 -0.934 -0.264 1.00 88.69 94 PHE A CA 1
ATOM 690 C C . PHE A 1 94 ? -6.946 -0.245 1.095 1.00 88.69 94 PHE A C 1
ATOM 692 O O . PHE A 1 94 ? -6.320 0.800 1.248 1.00 88.69 94 PHE A O 1
ATOM 699 N N . ALA A 1 95 ? -7.618 -0.805 2.092 1.00 89.50 95 ALA A N 1
ATOM 700 C CA . ALA A 1 95 ? -7.628 -0.299 3.453 1.00 89.50 95 ALA A CA 1
ATOM 701 C C . ALA A 1 95 ? -7.096 -1.338 4.442 1.00 89.50 95 ALA A C 1
ATOM 703 O O . ALA A 1 95 ? -7.364 -2.529 4.321 1.00 89.50 95 ALA A O 1
ATOM 704 N N . ILE A 1 96 ? -6.368 -0.846 5.443 1.00 88.56 96 ILE A N 1
ATOM 705 C CA . ILE A 1 96 ? -5.927 -1.575 6.631 1.00 88.56 96 ILE A CA 1
ATOM 706 C C . ILE A 1 96 ? -6.833 -1.126 7.776 1.00 88.56 96 ILE A C 1
ATOM 708 O O . ILE A 1 96 ? -6.647 -0.029 8.309 1.00 88.56 96 ILE A O 1
ATOM 712 N N . ARG A 1 97 ? -7.842 -1.921 8.131 1.00 88.19 97 ARG A N 1
ATOM 713 C CA . ARG A 1 97 ? -8.872 -1.543 9.110 1.00 88.19 97 ARG A CA 1
ATOM 714 C C . ARG A 1 97 ? -8.637 -2.210 10.451 1.00 88.19 97 ARG A C 1
ATOM 716 O O . ARG A 1 97 ? -8.563 -3.427 10.502 1.00 88.19 97 ARG A O 1
ATOM 723 N N . ASN A 1 98 ? -8.638 -1.439 11.537 1.00 87.69 98 ASN A N 1
ATOM 724 C CA . ASN A 1 98 ? -8.721 -1.996 12.885 1.00 87.69 98 ASN A CA 1
ATOM 725 C C . ASN A 1 98 ? -10.159 -2.471 13.158 1.00 87.69 98 ASN A C 1
ATOM 727 O O . ASN A 1 98 ? -11.072 -1.652 13.301 1.00 87.69 98 ASN A O 1
ATOM 731 N N . GLN A 1 99 ? -10.355 -3.788 13.202 1.00 83.69 99 GLN A N 1
ATOM 732 C CA . GLN A 1 99 ? -11.644 -4.428 13.481 1.00 83.69 99 GLN A CA 1
ATOM 733 C C . GLN A 1 99 ? -11.848 -4.736 14.975 1.00 83.69 99 GLN A C 1
ATOM 735 O O . GLN A 1 99 ? -12.931 -5.171 15.374 1.00 83.69 99 GLN A O 1
ATOM 740 N N . ASP A 1 100 ? -10.842 -4.485 15.814 1.00 81.81 100 ASP A N 1
ATOM 741 C CA . ASP A 1 100 ? -10.942 -4.633 17.262 1.00 81.81 100 ASP A CA 1
ATOM 742 C C . ASP A 1 100 ? -11.634 -3.421 17.920 1.00 81.81 100 ASP A C 1
ATOM 744 O O . ASP A 1 100 ? -11.790 -2.341 17.346 1.00 81.81 100 ASP A O 1
ATOM 748 N N . MET A 1 101 ? -12.054 -3.605 19.170 1.00 83.12 101 MET A N 1
ATOM 749 C CA . MET A 1 101 ? -12.594 -2.567 20.046 1.00 83.12 101 MET A CA 1
ATOM 750 C C . MET A 1 101 ? -11.500 -1.768 20.775 1.00 83.12 101 MET A C 1
ATOM 752 O O . MET A 1 101 ? -11.818 -0.769 21.423 1.00 83.12 101 MET A O 1
ATOM 756 N N . ALA A 1 102 ? -10.237 -2.201 20.703 1.00 85.44 102 ALA A N 1
ATOM 757 C CA . ALA A 1 102 ? -9.078 -1.521 21.280 1.00 85.44 102 ALA A CA 1
ATOM 758 C C . ALA A 1 102 ? -8.256 -0.778 20.213 1.00 85.44 102 ALA A C 1
ATOM 760 O O . ALA A 1 102 ? -8.309 -1.103 19.029 1.00 85.44 102 ALA A O 1
ATOM 761 N N . GLU A 1 103 ? -7.492 0.231 20.638 1.00 87.31 103 GLU A N 1
ATOM 762 C CA . GLU A 1 103 ? -6.514 0.897 19.771 1.00 87.31 103 GLU A CA 1
ATOM 763 C C . GLU A 1 103 ? -5.264 0.026 19.619 1.00 87.31 103 GLU A C 1
ATOM 765 O O . GLU A 1 103 ? -4.812 -0.573 20.595 1.00 87.31 103 GLU A O 1
ATOM 770 N N . HIS A 1 104 ? -4.690 0.005 18.415 1.00 83.44 104 HIS A N 1
ATOM 771 C CA . HIS A 1 104 ? -3.482 -0.766 18.103 1.00 83.44 104 HIS A CA 1
ATOM 772 C C . HIS A 1 104 ? -2.449 0.098 17.395 1.00 83.44 104 HIS A C 1
ATOM 774 O O . HIS A 1 104 ? -2.812 0.888 16.521 1.00 83.44 104 HIS A O 1
ATOM 780 N N . GLY A 1 105 ? -1.168 -0.074 17.717 1.00 84.62 105 GLY A N 1
ATOM 781 C CA . GLY A 1 105 ? -0.101 0.391 16.837 1.00 84.62 105 GLY A CA 1
ATOM 782 C C . GLY A 1 105 ? -0.022 -0.518 15.615 1.00 84.62 105 GLY A C 1
ATOM 783 O O . GLY A 1 105 ? -0.304 -1.713 15.717 1.00 84.62 105 GLY A O 1
ATOM 784 N N . ILE A 1 106 ? 0.365 0.022 14.458 1.00 84.19 106 ILE A N 1
ATOM 785 C CA . ILE A 1 106 ? 0.666 -0.809 13.286 1.00 84.19 106 ILE A CA 1
ATOM 786 C C . ILE A 1 106 ? 2.056 -0.536 12.748 1.00 84.19 106 ILE A C 1
ATOM 788 O O . ILE A 1 106 ? 2.533 0.598 12.730 1.00 84.19 106 ILE A O 1
ATOM 792 N N . ARG A 1 107 ? 2.689 -1.591 12.249 1.00 85.69 107 ARG A N 1
ATOM 793 C CA . ARG A 1 107 ? 3.865 -1.527 11.391 1.00 85.69 107 ARG A CA 1
ATOM 794 C C . ARG A 1 107 ? 3.492 -2.111 10.036 1.00 85.69 107 ARG A C 1
ATOM 796 O O . ARG A 1 107 ? 3.001 -3.237 9.964 1.00 85.69 107 ARG A O 1
ATOM 803 N N . ILE A 1 108 ? 3.766 -1.338 8.995 1.00 85.56 108 ILE A N 1
ATOM 804 C CA . ILE A 1 108 ? 3.643 -1.717 7.593 1.00 85.56 108 ILE A CA 1
ATOM 805 C C . ILE A 1 108 ? 5.059 -1.842 7.047 1.00 85.56 108 ILE A C 1
ATOM 807 O O . ILE A 1 108 ? 5.845 -0.903 7.166 1.00 85.56 108 ILE A O 1
ATOM 811 N N . ALA A 1 109 ? 5.377 -2.983 6.457 1.00 85.44 109 ALA A N 1
ATOM 812 C CA . ALA A 1 109 ? 6.656 -3.244 5.817 1.00 85.44 109 ALA A CA 1
ATOM 813 C C . ALA A 1 109 ? 6.430 -3.696 4.376 1.00 85.44 109 ALA A C 1
ATOM 815 O O . ALA A 1 109 ? 5.440 -4.369 4.090 1.00 85.44 109 ALA A O 1
ATOM 816 N N . TYR A 1 110 ? 7.354 -3.349 3.487 1.00 82.69 110 TYR A N 1
ATOM 817 C CA . TYR A 1 110 ? 7.475 -3.996 2.186 1.00 82.69 110 TYR A CA 1
ATOM 818 C C . TYR A 1 110 ? 8.789 -4.763 2.134 1.00 82.69 110 TYR A C 1
ATOM 820 O O . TYR A 1 110 ? 9.850 -4.161 2.292 1.00 82.69 110 TYR A O 1
ATOM 828 N N . GLU A 1 111 ? 8.703 -6.067 1.899 1.00 84.50 111 GLU A N 1
ATOM 829 C CA . GLU A 1 111 ? 9.850 -6.947 1.694 1.00 84.50 111 GLU A CA 1
ATOM 830 C C . GLU A 1 111 ? 9.919 -7.310 0.207 1.00 84.50 111 GLU A C 1
ATOM 832 O O . GLU A 1 111 ? 9.100 -8.097 -0.271 1.00 84.50 111 GLU A O 1
ATOM 837 N N . ALA A 1 112 ? 10.869 -6.721 -0.526 1.00 80.81 112 ALA A N 1
ATOM 838 C CA . ALA A 1 112 ? 11.090 -7.072 -1.928 1.00 80.81 112 ALA A CA 1
ATOM 839 C C . ALA A 1 112 ? 11.652 -8.500 -2.050 1.00 80.81 112 ALA A C 1
ATOM 841 O O . ALA A 1 112 ? 12.426 -8.947 -1.199 1.00 80.81 112 ALA A O 1
ATOM 842 N N . ALA A 1 113 ? 11.233 -9.221 -3.090 1.00 77.06 113 ALA A N 1
ATOM 843 C CA . ALA A 1 113 ? 11.677 -10.584 -3.363 1.00 77.06 113 ALA A CA 1
ATOM 844 C C . ALA A 1 113 ? 13.110 -10.610 -3.912 1.00 77.06 113 ALA A C 1
ATOM 846 O O . ALA A 1 113 ? 13.896 -11.466 -3.501 1.00 77.06 113 ALA A O 1
ATOM 847 N N . ASP A 1 114 ? 13.443 -9.649 -4.776 1.00 74.25 114 ASP A N 1
ATOM 848 C CA . ASP A 1 114 ? 14.809 -9.353 -5.194 1.00 74.25 114 ASP A CA 1
ATOM 849 C C . ASP A 1 114 ? 15.331 -8.119 -4.452 1.00 74.25 114 ASP A C 1
ATOM 851 O O . ASP A 1 114 ? 14.647 -7.105 -4.300 1.00 74.25 114 ASP A O 1
ATOM 855 N N . THR A 1 115 ? 16.549 -8.239 -3.936 1.00 65.62 115 THR A N 1
ATOM 856 C CA . THR A 1 115 ? 17.201 -7.232 -3.110 1.00 65.62 115 THR A CA 1
ATOM 857 C C . THR A 1 115 ? 18.207 -6.371 -3.860 1.00 65.62 115 THR A C 1
ATOM 859 O O . THR A 1 115 ? 18.705 -5.382 -3.316 1.00 65.62 115 THR A O 1
ATOM 862 N N . ASP A 1 116 ? 18.564 -6.755 -5.076 1.00 64.88 116 ASP A N 1
ATOM 863 C CA . ASP A 1 116 ? 19.757 -6.217 -5.713 1.00 64.88 116 ASP A CA 1
ATOM 864 C C . ASP A 1 116 ? 19.418 -5.386 -6.950 1.00 64.88 116 ASP A C 1
ATOM 866 O O . ASP A 1 116 ? 20.313 -4.724 -7.482 1.00 64.88 116 ASP A O 1
ATOM 870 N N . ASN A 1 117 ? 18.150 -5.377 -7.392 1.00 69.50 117 ASN A N 1
ATOM 871 C CA . ASN A 1 117 ? 17.870 -4.923 -8.743 1.00 69.50 117 ASN A CA 1
ATOM 872 C C . ASN A 1 117 ? 16.523 -4.220 -8.995 1.00 69.50 117 ASN A C 1
ATOM 874 O O . ASN A 1 117 ? 15.598 -4.748 -9.610 1.00 69.50 117 ASN A O 1
ATOM 878 N N . PHE A 1 118 ? 16.445 -2.947 -8.598 1.00 76.44 118 PHE A N 1
ATOM 879 C CA . PHE A 1 118 ? 15.326 -2.082 -8.988 1.00 76.44 118 PHE A CA 1
ATOM 880 C C . PHE A 1 118 ? 15.583 -1.294 -10.288 1.00 76.44 118 PHE A C 1
ATOM 882 O O . PHE A 1 118 ? 14.628 -0.795 -10.877 1.00 76.44 118 PHE A O 1
ATOM 889 N N . ASN A 1 119 ? 16.827 -1.178 -10.770 1.00 79.81 119 ASN A N 1
ATOM 890 C CA . ASN A 1 119 ? 17.242 -0.404 -11.958 1.00 79.81 119 ASN A CA 1
ATOM 891 C C . ASN A 1 119 ? 16.574 0.977 -12.073 1.00 79.81 119 ASN A C 1
ATOM 893 O O . ASN A 1 119 ? 16.005 1.339 -13.103 1.00 79.81 119 ASN A O 1
ATOM 897 N N . GLY A 1 120 ? 16.573 1.744 -10.986 1.00 80.75 120 GLY A N 1
ATOM 898 C CA . GLY A 1 120 ? 15.915 3.052 -10.914 1.00 80.75 120 GLY A CA 1
ATOM 899 C C . GLY A 1 120 ? 14.378 3.030 -10.907 1.00 80.75 120 GLY A C 1
ATOM 900 O O . GLY A 1 120 ? 13.762 4.092 -10.758 1.00 80.75 120 GLY A O 1
ATOM 901 N N . ALA A 1 121 ? 13.738 1.865 -11.024 1.00 84.44 121 ALA A N 1
ATOM 902 C CA . ALA A 1 121 ? 12.317 1.716 -10.752 1.00 84.44 121 ALA A CA 1
ATOM 903 C C . ALA A 1 121 ? 12.016 1.919 -9.264 1.00 84.44 121 ALA A C 1
ATOM 905 O O . ALA A 1 121 ? 12.884 1.768 -8.401 1.00 84.44 121 ALA A O 1
ATOM 906 N N . TYR A 1 122 ? 10.768 2.263 -8.955 1.00 86.25 122 TYR A N 1
ATOM 907 C CA . TYR A 1 122 ? 10.328 2.339 -7.568 1.00 86.25 122 TYR A CA 1
ATOM 908 C C . TYR A 1 122 ? 8.842 2.044 -7.407 1.00 86.25 122 TYR A C 1
ATOM 910 O O . TYR A 1 122 ? 8.034 2.264 -8.318 1.00 86.25 122 TYR A O 1
ATOM 918 N N . ILE A 1 123 ? 8.494 1.618 -6.193 1.00 87.50 123 ILE A N 1
ATOM 919 C CA . ILE A 1 123 ? 7.118 1.588 -5.699 1.00 87.50 123 ILE A CA 1
ATOM 920 C C . ILE A 1 123 ? 6.964 2.661 -4.622 1.00 87.50 123 ILE A C 1
ATOM 922 O O . ILE A 1 123 ? 7.837 2.853 -3.771 1.00 87.50 123 ILE A O 1
ATOM 926 N N . TYR A 1 124 ? 5.848 3.380 -4.654 1.00 88.88 124 TYR A N 1
ATOM 927 C CA . TYR A 1 124 ? 5.470 4.340 -3.628 1.00 88.88 124 TYR A CA 1
ATOM 928 C C . TYR A 1 124 ? 4.089 4.011 -3.079 1.00 88.88 124 TYR A C 1
ATOM 930 O O . TYR A 1 124 ? 3.133 3.958 -3.846 1.00 88.88 124 TYR A O 1
ATOM 938 N N . PHE A 1 125 ? 3.976 3.880 -1.763 1.00 89.81 125 PHE A N 1
ATOM 939 C CA . PHE A 1 125 ? 2.716 3.743 -1.042 1.00 89.81 125 PHE A CA 1
ATOM 940 C C . PHE A 1 125 ? 2.464 5.000 -0.208 1.00 89.81 125 PHE A C 1
ATOM 942 O O . PHE A 1 125 ? 3.338 5.423 0.555 1.00 89.81 125 PHE A O 1
ATOM 949 N N . GLN A 1 126 ? 1.263 5.567 -0.317 1.00 90.38 126 GLN A N 1
ATOM 950 C CA . GLN A 1 126 ? 0.732 6.552 0.627 1.00 90.38 126 GLN A CA 1
ATOM 951 C C . GLN A 1 126 ? -0.351 5.872 1.454 1.00 90.38 126 GLN A C 1
ATOM 953 O O . GLN A 1 126 ? -1.192 5.177 0.892 1.00 90.38 126 GLN A O 1
ATOM 958 N N . PHE A 1 127 ? -0.344 6.096 2.765 1.00 89.69 127 PHE A N 1
ATOM 959 C CA . PHE A 1 127 ? -1.390 5.641 3.670 1.00 89.69 127 PHE A CA 1
ATOM 960 C C . PHE A 1 127 ? -2.046 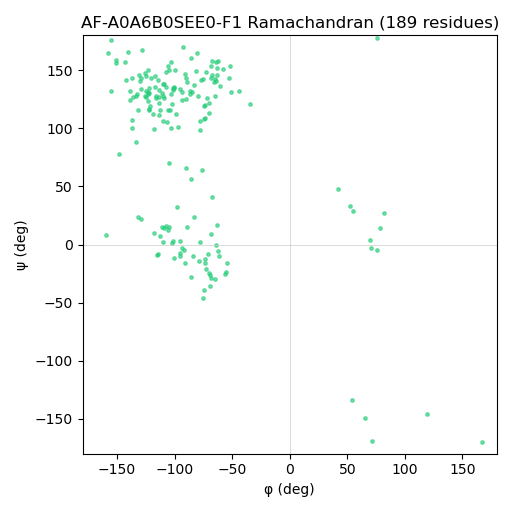6.848 4.342 1.00 89.69 127 PHE A C 1
ATOM 962 O O . PHE A 1 127 ? -1.409 7.537 5.143 1.00 89.69 127 PHE A O 1
ATOM 969 N N . GLU A 1 128 ? -3.308 7.102 4.016 1.00 89.56 128 GLU A N 1
ATOM 970 C CA . GLU A 1 128 ? -4.146 8.125 4.634 1.00 89.56 128 GLU A CA 1
ATOM 971 C C . GLU A 1 128 ? -4.893 7.541 5.844 1.00 89.56 128 GLU A C 1
ATOM 973 O O . GLU A 1 128 ? -5.617 6.552 5.702 1.00 89.56 128 GLU A O 1
ATOM 978 N N . PRO A 1 129 ? -4.773 8.136 7.039 1.00 89.44 129 PRO A N 1
ATOM 979 C CA . PRO A 1 129 ? -5.571 7.722 8.182 1.00 89.44 129 PRO A CA 1
ATOM 980 C C . PRO A 1 129 ? -7.019 8.214 8.093 1.00 89.44 129 PRO A C 1
ATOM 982 O O . PRO A 1 129 ? -7.275 9.369 7.771 1.00 89.44 129 PRO A O 1
ATOM 985 N N . THR A 1 130 ? -7.972 7.392 8.533 1.00 88.12 130 THR A N 1
ATOM 986 C CA . THR A 1 130 ? -9.374 7.820 8.713 1.00 88.12 130 THR A CA 1
ATOM 987 C C . THR A 1 130 ? -9.698 8.249 10.148 1.00 88.12 130 THR A C 1
ATOM 989 O O . THR A 1 130 ? -10.801 8.724 10.417 1.00 88.12 130 THR A O 1
ATOM 992 N N . GLY A 1 131 ? -8.788 8.003 11.094 1.00 78.75 131 GLY A N 1
ATOM 993 C CA . GLY A 1 131 ? -8.935 8.344 12.508 1.00 78.75 131 GLY A CA 1
ATOM 994 C C . GLY A 1 131 ? -8.386 9.734 12.834 1.00 78.75 131 GLY A C 1
ATOM 995 O O . GLY A 1 131 ? -7.398 10.184 12.257 1.00 78.75 131 GLY A O 1
ATOM 996 N N . ALA A 1 132 ? -9.006 10.418 13.797 1.00 66.94 132 ALA A N 1
ATOM 997 C CA . ALA A 1 132 ? -8.490 11.692 14.291 1.00 66.94 132 ALA A CA 1
ATOM 998 C C . ALA A 1 132 ? -7.118 11.505 14.970 1.00 66.94 132 ALA A C 1
ATOM 1000 O O . ALA A 1 132 ? -6.930 10.566 15.738 1.00 66.94 132 ALA A O 1
ATOM 1001 N N . ASN A 1 133 ? -6.197 12.450 14.750 1.00 67.56 133 ASN A N 1
ATOM 1002 C CA . ASN A 1 133 ? -4.829 12.481 15.302 1.00 67.56 133 ASN A CA 1
ATOM 1003 C C . ASN A 1 133 ? -3.845 11.424 14.767 1.00 67.56 133 ASN A C 1
ATOM 1005 O O . ASN A 1 133 ? -2.701 11.391 15.221 1.00 67.56 133 ASN A O 1
ATOM 1009 N N . SER A 1 134 ? -4.238 10.604 13.796 1.00 76.19 134 SER A N 1
ATOM 1010 C CA . SER A 1 134 ? -3.315 9.714 13.088 1.00 76.19 134 SER A CA 1
ATOM 1011 C C . SER A 1 134 ? -2.567 10.487 11.987 1.00 76.19 134 SER A C 1
ATOM 1013 O O . SER A 1 134 ? -3.072 11.469 11.443 1.00 76.19 134 SER A O 1
ATOM 1015 N N . GLN A 1 135 ? -1.332 10.081 11.681 1.00 82.31 135 GLN A N 1
ATOM 1016 C CA . GLN A 1 135 ? -0.477 10.737 10.683 1.00 82.31 135 GLN A CA 1
ATOM 1017 C C . GLN A 1 135 ? -0.413 9.911 9.403 1.00 82.31 135 GLN A C 1
ATOM 1019 O O . GLN A 1 135 ? -0.466 8.688 9.459 1.00 82.31 135 GLN A O 1
ATOM 1024 N N . TYR A 1 136 ? -0.229 10.572 8.261 1.00 87.38 136 TYR A N 1
ATOM 1025 C CA . TYR A 1 136 ? 0.033 9.874 7.004 1.00 87.38 136 TYR A CA 1
ATOM 1026 C C . TYR A 1 136 ? 1.309 9.053 7.116 1.00 87.38 136 TYR A C 1
ATOM 1028 O O . TYR A 1 136 ? 2.335 9.548 7.594 1.00 87.38 136 TYR A O 1
ATOM 1036 N N . LEU A 1 137 ? 1.254 7.829 6.607 1.00 89.00 137 LEU A N 1
ATOM 1037 C CA . LEU A 1 137 ? 2.436 6.997 6.439 1.00 89.00 137 LEU A CA 1
ATOM 1038 C C . LEU A 1 137 ? 2.812 6.946 4.964 1.00 89.00 137 LEU A C 1
ATOM 1040 O O . LEU A 1 137 ? 1.975 7.104 4.074 1.00 89.00 137 LEU A O 1
ATOM 1044 N N . ARG A 1 138 ? 4.096 6.716 4.705 1.00 88.44 138 ARG A N 1
ATOM 1045 C CA . ARG A 1 138 ? 4.602 6.512 3.353 1.00 88.44 138 ARG A CA 1
ATOM 1046 C C . ARG A 1 138 ? 5.688 5.462 3.351 1.00 88.44 138 ARG A C 1
ATOM 1048 O O . ARG A 1 138 ? 6.536 5.449 4.241 1.00 88.44 138 ARG A O 1
ATOM 1055 N N . ILE A 1 139 ? 5.684 4.650 2.311 1.00 88.19 139 ILE A N 1
ATOM 1056 C CA . ILE A 1 139 ? 6.750 3.700 2.026 1.00 88.19 139 ILE A CA 1
ATOM 1057 C C . ILE A 1 139 ? 7.200 3.982 0.602 1.00 88.19 139 ILE A C 1
ATOM 1059 O O . ILE A 1 139 ? 6.382 4.055 -0.312 1.00 88.19 139 ILE A O 1
ATOM 1063 N N . ARG A 1 140 ? 8.502 4.179 0.419 1.00 87.00 140 ARG A N 1
ATOM 1064 C CA . ARG A 1 140 ? 9.120 4.286 -0.899 1.00 87.00 140 ARG A CA 1
ATOM 1065 C C . ARG A 1 140 ? 10.172 3.200 -1.001 1.00 87.00 140 ARG A C 1
ATOM 1067 O O . ARG A 1 140 ? 11.105 3.205 -0.206 1.00 87.00 140 ARG A O 1
ATOM 1074 N N . ILE A 1 141 ? 10.000 2.306 -1.963 1.00 84.69 141 ILE A N 1
ATOM 1075 C CA . ILE A 1 141 ? 10.934 1.221 -2.241 1.00 84.69 141 ILE A CA 1
ATOM 1076 C C . ILE A 1 141 ? 11.679 1.574 -3.514 1.00 84.69 141 ILE A C 1
ATOM 1078 O O . ILE A 1 141 ? 11.064 1.719 -4.566 1.00 84.69 141 ILE A O 1
ATOM 1082 N N . ASP A 1 142 ? 12.983 1.770 -3.377 1.00 82.81 142 ASP A N 1
ATOM 1083 C CA . ASP A 1 142 ? 13.929 2.019 -4.457 1.00 82.81 142 ASP A CA 1
ATOM 1084 C C . ASP A 1 142 ? 15.330 1.580 -4.012 1.00 82.81 142 ASP A C 1
ATOM 1086 O O . ASP A 1 142 ? 15.554 1.237 -2.848 1.00 82.81 142 ASP A O 1
ATOM 1090 N N . GLU A 1 143 ? 16.299 1.657 -4.922 1.00 75.75 143 GLU A N 1
ATOM 1091 C CA . GLU A 1 143 ? 17.697 1.276 -4.667 1.00 75.75 143 GLU A CA 1
ATOM 1092 C C . GLU A 1 143 ? 18.330 2.017 -3.478 1.00 75.75 143 GLU A C 1
ATOM 1094 O O . GLU A 1 143 ? 19.278 1.527 -2.868 1.00 75.75 143 GLU A O 1
ATOM 1099 N N . SER A 1 144 ? 17.832 3.212 -3.142 1.00 73.81 144 SER A N 1
ATOM 1100 C CA . SER A 1 144 ? 18.423 4.067 -2.110 1.00 73.81 144 SER A CA 1
ATOM 1101 C C . SER A 1 144 ? 17.941 3.741 -0.698 1.00 73.81 144 SER A C 1
ATOM 1103 O O . SER A 1 144 ? 18.677 3.966 0.264 1.00 73.81 144 SER A O 1
ATOM 1105 N N . ASN A 1 145 ? 16.724 3.207 -0.567 1.00 69.25 145 ASN A N 1
ATOM 1106 C CA . ASN A 1 145 ? 16.125 2.849 0.721 1.00 69.25 145 ASN A CA 1
ATOM 1107 C C . ASN A 1 145 ? 16.326 1.368 1.083 1.00 69.25 145 ASN A C 1
ATOM 1109 O O . ASN A 1 145 ? 16.042 0.970 2.213 1.00 69.25 145 ASN A O 1
ATOM 1113 N N . GLY A 1 146 ? 16.872 0.572 0.157 1.00 62.00 146 GLY A N 1
ATOM 1114 C CA . GLY A 1 146 ? 17.035 -0.867 0.321 1.00 62.00 146 GLY A CA 1
ATOM 1115 C C . GLY A 1 146 ? 15.702 -1.615 0.257 1.00 62.00 146 GLY A C 1
ATOM 1116 O O . GLY A 1 146 ? 14.662 -1.071 -0.103 1.00 62.00 146 GLY A O 1
ATOM 1117 N N . ASN A 1 147 ? 15.743 -2.894 0.621 1.00 63.19 147 ASN A N 1
ATOM 1118 C CA . ASN A 1 147 ? 14.705 -3.869 0.238 1.00 63.19 147 ASN A CA 1
ATOM 1119 C C . ASN A 1 147 ? 13.708 -4.185 1.346 1.00 63.19 147 ASN A C 1
ATOM 1121 O O . ASN A 1 147 ? 12.857 -5.058 1.194 1.00 63.19 147 ASN A O 1
ATOM 1125 N N . ASN A 1 148 ? 13.862 -3.505 2.479 1.00 65.62 148 ASN A N 1
ATOM 1126 C CA . ASN A 1 148 ? 12.950 -3.593 3.598 1.00 65.62 148 ASN A CA 1
ATOM 1127 C C . ASN A 1 148 ? 12.710 -2.184 4.123 1.00 65.62 148 ASN A C 1
ATOM 1129 O O . ASN A 1 148 ? 13.561 -1.600 4.800 1.00 65.62 148 ASN A O 1
ATOM 1133 N N . VAL A 1 149 ? 11.570 -1.622 3.738 1.00 78.94 149 VAL A N 1
ATOM 1134 C CA . VAL A 1 149 ? 11.175 -0.273 4.130 1.00 78.94 149 VAL A CA 1
ATOM 1135 C C . VAL A 1 149 ? 9.928 -0.389 4.978 1.00 78.94 149 VAL A C 1
ATOM 1137 O O . VAL A 1 149 ? 8.933 -0.987 4.568 1.00 78.94 149 VAL A O 1
ATOM 1140 N N . GLU A 1 150 ? 9.995 0.199 6.167 1.00 83.56 150 GLU A N 1
ATOM 1141 C CA . GLU A 1 150 ? 8.913 0.164 7.136 1.00 83.56 150 GLU A CA 1
ATOM 1142 C C . GLU A 1 150 ? 8.380 1.567 7.411 1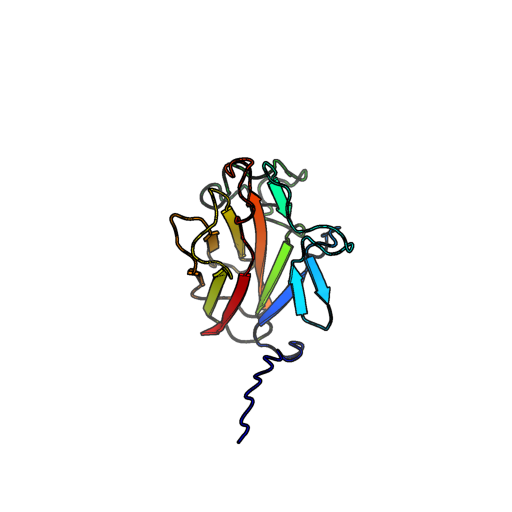.00 83.56 150 GLU A C 1
ATOM 1144 O O . GLU A 1 150 ? 9.130 2.544 7.488 1.00 83.56 150 GLU A O 1
ATOM 1149 N N . ALA A 1 151 ? 7.075 1.648 7.634 1.00 82.88 151 ALA A N 1
ATOM 1150 C CA . ALA A 1 151 ? 6.428 2.784 8.259 1.00 82.88 151 ALA A CA 1
ATOM 1151 C C . ALA A 1 151 ? 5.544 2.281 9.400 1.00 82.88 151 ALA A C 1
ATOM 1153 O O . ALA A 1 151 ? 4.921 1.224 9.302 1.00 82.88 151 ALA A O 1
ATOM 1154 N N . SER A 1 152 ? 5.479 3.032 10.493 1.00 83.12 152 SER A N 1
ATOM 1155 C CA . SER A 1 152 ? 4.666 2.660 11.647 1.00 83.12 152 SER A CA 1
ATOM 1156 C C . SER A 1 152 ? 3.799 3.813 12.115 1.00 83.12 152 SER A C 1
ATOM 1158 O O . SER A 1 152 ? 4.219 4.969 12.085 1.00 83.12 152 SER A O 1
ATOM 1160 N N . SER A 1 153 ? 2.610 3.472 12.596 1.00 78.56 153 SER A N 1
ATOM 1161 C CA . SER A 1 153 ? 1.754 4.369 13.358 1.00 78.56 153 SER A CA 1
ATOM 1162 C C . SER A 1 153 ? 1.716 3.920 14.807 1.00 78.56 153 SER A C 1
ATOM 1164 O O . SER A 1 153 ? 1.587 2.727 15.083 1.00 78.56 153 SER A O 1
ATOM 1166 N N . ASP A 1 154 ? 1.775 4.889 15.715 1.00 70.94 154 ASP A N 1
ATOM 1167 C CA . ASP A 1 154 ? 1.638 4.628 17.145 1.00 70.94 154 ASP A CA 1
ATOM 1168 C C . ASP A 1 154 ? 0.210 4.198 17.518 1.00 70.94 154 ASP A C 1
ATOM 1170 O O . ASP A 1 154 ? 0.043 3.472 18.494 1.00 70.94 154 ASP A O 1
ATOM 1174 N N . THR A 1 155 ? -0.811 4.605 16.747 1.00 80.62 155 THR A N 1
ATOM 1175 C CA . THR A 1 155 ? -2.219 4.283 17.030 1.00 80.62 155 THR A CA 1
ATOM 1176 C C . THR A 1 155 ? -3.137 4.307 15.799 1.00 80.62 155 THR A C 1
ATOM 1178 O O . THR A 1 155 ? -3.216 5.290 15.054 1.00 80.62 155 THR A O 1
ATOM 1181 N N . ILE A 1 156 ? -3.934 3.242 15.670 1.00 85.12 156 ILE A N 1
ATOM 1182 C CA . ILE A 1 156 ? -5.174 3.163 14.894 1.00 85.12 156 ILE A CA 1
ATOM 1183 C C . ILE A 1 156 ? -6.342 2.973 15.863 1.00 85.12 156 ILE A C 1
ATOM 1185 O O . ILE A 1 156 ? -6.473 1.895 16.456 1.00 85.12 156 ILE A O 1
ATOM 1189 N N . PRO A 1 157 ? -7.224 3.973 16.009 1.00 88.50 157 PRO A N 1
ATOM 1190 C CA . PRO A 1 157 ? -8.437 3.826 16.801 1.00 88.50 157 PRO A CA 1
ATOM 1191 C C . PRO A 1 157 ? -9.344 2.684 16.322 1.00 88.50 157 PRO A C 1
ATOM 1193 O O . PRO A 1 157 ? -9.402 2.373 15.129 1.00 88.50 157 PRO A O 1
ATOM 1196 N N . ALA A 1 158 ? -10.104 2.101 17.248 1.00 87.75 158 ALA A N 1
ATOM 1197 C CA . ALA A 1 158 ? -11.090 1.062 16.954 1.00 87.75 158 ALA A CA 1
ATOM 1198 C C . ALA A 1 158 ? -12.050 1.478 15.822 1.00 87.75 158 ALA A C 1
ATOM 1200 O O . ALA A 1 158 ? -12.604 2.581 15.833 1.00 87.75 158 ALA A O 1
ATOM 1201 N N . GLY A 1 159 ? -12.240 0.601 14.833 1.00 85.94 159 GLY A N 1
ATOM 1202 C CA . GLY A 1 159 ? -13.112 0.826 13.675 1.00 85.94 159 GLY A CA 1
ATOM 1203 C C . GLY A 1 159 ? -12.564 1.777 12.602 1.00 85.94 159 GLY A C 1
ATOM 1204 O O . GLY A 1 159 ? -13.198 1.938 11.555 1.00 85.94 159 GLY A O 1
ATOM 1205 N N . THR A 1 160 ? -11.404 2.402 12.825 1.00 90.75 160 THR A N 1
ATOM 1206 C CA . THR A 1 160 ? -10.745 3.272 11.837 1.00 90.75 160 THR A CA 1
ATOM 1207 C C . THR A 1 160 ? -9.748 2.495 10.979 1.00 90.75 160 THR A C 1
ATOM 1209 O O . THR A 1 160 ? -9.464 1.324 11.239 1.00 90.75 160 THR A O 1
ATOM 1212 N N . ALA A 1 161 ? -9.250 3.125 9.917 1.00 89.69 161 ALA A N 1
ATOM 1213 C CA . ALA A 1 161 ? -8.374 2.483 8.952 1.00 89.69 161 ALA A CA 1
ATOM 1214 C C . ALA A 1 161 ? -7.247 3.402 8.471 1.00 89.69 161 ALA A C 1
ATOM 1216 O O . ALA A 1 161 ? -7.315 4.624 8.617 1.00 89.69 161 ALA A O 1
ATOM 1217 N N . TYR A 1 162 ? -6.250 2.793 7.833 1.00 90.25 162 TYR A N 1
ATOM 1218 C CA . TYR A 1 162 ? -5.388 3.456 6.861 1.00 90.25 162 TYR A CA 1
ATOM 1219 C C . TYR A 1 162 ? -5.821 3.066 5.451 1.00 90.25 162 TYR A C 1
ATOM 1221 O O . TYR A 1 162 ? -5.807 1.885 5.117 1.00 90.25 162 TYR A O 1
ATOM 1229 N N . ARG A 1 163 ? -6.185 4.043 4.625 1.00 90.75 163 ARG A N 1
ATOM 1230 C CA . ARG A 1 163 ? -6.452 3.873 3.192 1.00 90.75 163 ARG A CA 1
ATOM 1231 C C . ARG A 1 163 ? -5.143 4.000 2.434 1.00 90.75 163 ARG A C 1
ATOM 1233 O O . ARG A 1 163 ? -4.376 4.916 2.701 1.00 90.75 163 ARG A O 1
ATOM 1240 N N . CYS A 1 164 ? -4.868 3.083 1.525 1.00 89.94 164 CYS A N 1
ATOM 1241 C CA . CYS A 1 164 ? -3.631 3.034 0.773 1.00 89.94 164 CYS A CA 1
ATOM 1242 C C . CYS A 1 164 ? -3.884 3.298 -0.702 1.00 89.94 164 CYS A C 1
ATOM 1244 O O . CYS A 1 164 ? -4.733 2.638 -1.287 1.00 89.94 164 CYS A O 1
ATOM 1246 N N . SER A 1 165 ? -3.085 4.176 -1.300 1.00 90.12 165 SER A N 1
ATOM 1247 C CA . SER A 1 165 ? -2.931 4.305 -2.752 1.00 90.12 165 SER A CA 1
ATOM 1248 C C . SER A 1 165 ? -1.464 4.140 -3.106 1.00 90.12 165 SER A C 1
ATOM 1250 O O . SER A 1 165 ? -0.578 4.462 -2.300 1.00 90.12 165 SER A O 1
ATOM 1252 N N . PHE A 1 166 ? -1.187 3.631 -4.304 1.00 89.38 166 PHE A N 1
ATOM 1253 C CA . PHE A 1 166 ? 0.185 3.332 -4.683 1.00 89.38 166 PHE A CA 1
ATOM 1254 C C . PHE A 1 166 ? 0.513 3.604 -6.146 1.00 89.38 166 PHE A C 1
ATOM 1256 O O . PHE A 1 166 ? -0.349 3.672 -7.023 1.00 89.38 166 PHE A O 1
ATOM 1263 N N . LEU A 1 167 ? 1.811 3.794 -6.377 1.00 89.38 167 LEU A N 1
ATOM 1264 C CA . LEU A 1 167 ? 2.409 4.106 -7.662 1.00 89.38 167 LEU A CA 1
ATOM 1265 C C . LEU A 1 167 ? 3.556 3.143 -7.934 1.00 89.38 167 LEU A C 1
ATOM 1267 O O . LEU A 1 167 ? 4.426 2.976 -7.083 1.00 89.38 167 LEU A O 1
ATOM 1271 N N . VAL A 1 168 ? 3.595 2.599 -9.143 1.00 88.12 168 VAL A N 1
ATOM 1272 C CA . VAL A 1 168 ? 4.752 1.893 -9.696 1.00 88.12 168 VAL A CA 1
ATOM 1273 C C . VAL A 1 168 ? 5.286 2.714 -10.863 1.00 88.12 168 VAL A C 1
ATOM 1275 O O . VAL A 1 168 ? 4.529 3.090 -11.761 1.00 88.12 168 VAL A O 1
ATOM 1278 N N . ASP A 1 169 ? 6.578 3.026 -10.856 1.00 87.12 169 ASP A N 1
ATOM 1279 C CA . ASP A 1 169 ? 7.212 3.841 -11.893 1.00 87.12 169 ASP A CA 1
ATOM 1280 C C . ASP A 1 169 ? 8.498 3.171 -12.374 1.00 87.12 169 ASP A C 1
ATOM 1282 O O . ASP A 1 169 ? 9.456 3.023 -11.619 1.00 87.12 169 ASP A O 1
ATOM 1286 N N . THR A 1 170 ? 8.507 2.786 -13.649 1.00 85.44 170 THR A N 1
ATOM 1287 C CA . THR A 1 170 ? 9.615 2.097 -14.324 1.00 85.44 170 THR A CA 1
ATOM 1288 C C . THR A 1 170 ? 10.283 2.994 -15.373 1.00 85.44 170 THR A C 1
ATOM 1290 O O . THR A 1 170 ? 11.017 2.521 -16.234 1.00 85.44 170 THR A O 1
ATOM 1293 N N . ARG A 1 171 ? 10.044 4.315 -15.352 1.00 84.75 171 ARG A N 1
ATOM 1294 C CA . ARG A 1 171 ? 10.557 5.252 -16.380 1.00 84.75 171 ARG A CA 1
ATOM 1295 C C . ARG A 1 171 ? 12.043 5.548 -16.309 1.00 84.75 171 ARG A C 1
ATOM 1297 O O . ARG A 1 171 ? 12.592 6.086 -17.265 1.00 84.75 171 ARG A O 1
ATOM 1304 N N . ALA A 1 172 ? 12.672 5.229 -15.188 1.00 81.44 172 ALA A N 1
ATOM 1305 C CA . ALA A 1 172 ? 14.119 5.302 -15.043 1.00 81.44 172 ALA A CA 1
ATOM 1306 C C . ALA A 1 172 ? 14.815 3.962 -15.339 1.00 81.44 172 ALA A C 1
ATOM 1308 O O . ALA A 1 172 ? 16.041 3.935 -15.344 1.00 81.44 172 ALA A O 1
ATOM 1309 N N . VAL A 1 173 ? 14.049 2.898 -15.621 1.00 78.81 173 VAL A N 1
ATOM 1310 C CA . VAL A 1 173 ? 14.589 1.605 -16.050 1.00 78.81 173 VAL A CA 1
ATOM 1311 C C . VAL A 1 173 ? 15.134 1.761 -17.459 1.00 78.81 173 VAL A C 1
ATOM 1313 O O . VAL A 1 173 ? 14.407 2.170 -18.370 1.00 78.81 173 VAL A O 1
ATOM 1316 N N . ASP A 1 174 ? 16.420 1.466 -17.628 1.00 68.38 174 ASP A N 1
ATOM 1317 C CA . ASP A 1 174 ? 17.027 1.419 -18.952 1.00 68.38 174 ASP A CA 1
ATOM 1318 C C . ASP A 1 174 ? 16.433 0.237 -19.733 1.00 68.38 174 ASP A C 1
ATOM 1320 O O . ASP A 1 174 ? 16.083 -0.787 -19.154 1.00 68.38 174 ASP A O 1
ATOM 1324 N N . ALA A 1 175 ? 16.264 0.367 -21.045 1.00 56.56 175 ALA A N 1
ATOM 1325 C CA . ALA A 1 175 ? 15.402 -0.521 -21.840 1.00 56.56 175 ALA A CA 1
ATOM 1326 C C . ALA A 1 175 ? 15.898 -1.983 -21.992 1.00 56.56 175 ALA A C 1
ATOM 1328 O O . ALA A 1 175 ? 15.336 -2.720 -22.799 1.00 56.56 175 ALA A O 1
ATOM 1329 N N . ASP A 1 176 ? 16.943 -2.385 -21.263 1.00 55.59 176 ASP A N 1
ATOM 1330 C CA . ASP A 1 176 ? 17.764 -3.577 -21.518 1.00 55.59 176 ASP A CA 1
ATOM 1331 C C . ASP A 1 176 ? 18.005 -4.447 -20.263 1.00 55.59 176 ASP A C 1
ATOM 1333 O O . ASP A 1 176 ? 18.999 -5.166 -20.180 1.00 55.59 176 ASP A O 1
ATOM 1337 N N . VAL A 1 177 ? 17.131 -4.372 -19.253 1.00 58.25 177 VAL A N 1
ATOM 1338 C CA . VAL A 1 177 ? 17.278 -5.151 -18.010 1.00 58.25 177 VAL A CA 1
ATOM 1339 C C . VAL A 1 177 ? 16.111 -6.109 -17.790 1.00 58.25 177 VAL A C 1
ATOM 1341 O O . VAL A 1 177 ? 15.075 -5.745 -17.242 1.00 58.25 177 VAL A O 1
ATOM 1344 N N . ASP A 1 178 ? 16.349 -7.373 -18.150 1.00 61.88 178 ASP A N 1
ATOM 1345 C CA . ASP A 1 178 ? 15.531 -8.549 -17.798 1.00 61.88 178 ASP A CA 1
ATOM 1346 C C . ASP A 1 178 ? 15.497 -8.836 -16.278 1.00 61.88 178 ASP A C 1
ATOM 1348 O O . ASP A 1 178 ? 14.875 -9.799 -15.841 1.00 61.88 178 ASP A O 1
ATOM 1352 N N . ASP A 1 179 ? 16.198 -8.031 -15.479 1.00 64.75 179 ASP A N 1
ATOM 1353 C CA . ASP A 1 179 ? 16.478 -8.283 -14.064 1.00 64.75 179 ASP A CA 1
ATOM 1354 C C . ASP A 1 179 ? 15.872 -7.200 -13.150 1.00 64.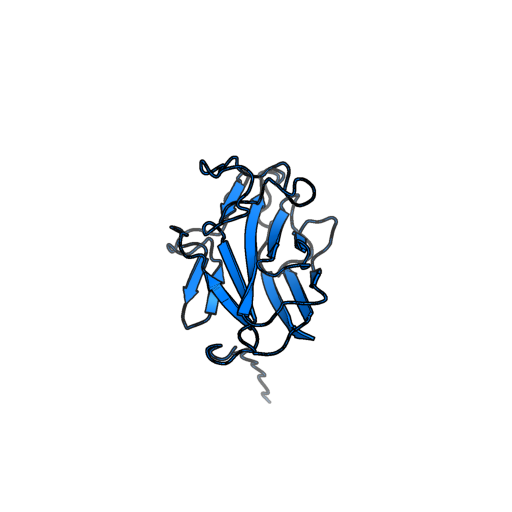75 179 ASP A C 1
ATOM 1356 O O . ASP A 1 179 ? 16.172 -7.142 -11.968 1.00 64.75 179 ASP A O 1
ATOM 1360 N N . THR A 1 180 ? 15.023 -6.303 -13.675 1.00 72.56 180 THR A N 1
ATOM 1361 C CA . THR A 1 180 ? 14.222 -5.426 -12.805 1.00 72.56 180 THR A CA 1
ATOM 1362 C C . THR A 1 180 ? 13.105 -6.233 -12.162 1.00 72.56 180 THR A C 1
ATOM 1364 O O . THR A 1 180 ? 12.116 -6.550 -12.824 1.00 72.56 180 THR A O 1
ATOM 1367 N N . ASP A 1 181 ? 13.212 -6.474 -10.859 1.00 75.81 181 ASP A N 1
ATOM 1368 C CA . ASP A 1 181 ? 12.162 -7.123 -10.085 1.00 75.81 181 ASP A CA 1
ATOM 1369 C C . ASP A 1 181 ? 11.710 -6.225 -8.928 1.00 75.81 181 ASP A C 1
ATOM 1371 O O . ASP A 1 181 ? 12.460 -5.877 -8.019 1.00 75.81 181 ASP A O 1
ATOM 1375 N N . LEU A 1 182 ? 10.442 -5.822 -8.988 1.00 76.75 182 LEU A N 1
ATOM 1376 C CA . LEU A 1 182 ? 9.784 -5.065 -7.927 1.00 76.75 182 LEU A CA 1
ATOM 1377 C C . LEU A 1 182 ? 8.861 -5.945 -7.083 1.00 76.75 182 LEU A C 1
ATOM 1379 O O . LEU A 1 182 ? 8.187 -5.418 -6.201 1.00 76.75 182 LEU A O 1
ATOM 1383 N N . SER A 1 183 ? 8.777 -7.247 -7.360 1.00 79.12 183 SER A N 1
ATOM 1384 C CA . SER A 1 183 ? 7.912 -8.176 -6.641 1.00 79.12 183 SER A CA 1
ATOM 1385 C C . SER A 1 183 ? 8.299 -8.271 -5.164 1.00 79.12 183 SER A C 1
ATOM 1387 O O . SER A 1 183 ? 9.402 -7.908 -4.751 1.00 79.12 183 SER A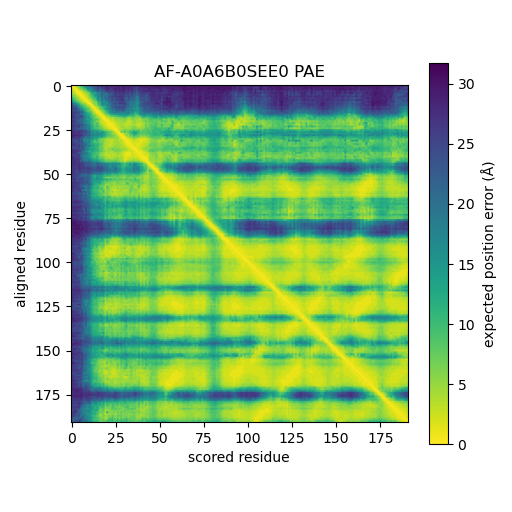 O 1
ATOM 1389 N N . GLY A 1 184 ? 7.357 -8.694 -4.325 1.00 79.69 184 GLY A N 1
ATOM 1390 C CA . GLY A 1 184 ? 7.552 -8.695 -2.882 1.00 79.69 184 GLY A CA 1
ATOM 1391 C C . GLY A 1 184 ? 6.269 -8.918 -2.100 1.00 79.69 184 GLY A C 1
ATOM 1392 O O . GLY A 1 184 ? 5.224 -9.264 -2.654 1.00 79.69 184 GLY A O 1
ATOM 1393 N N . GLN A 1 185 ? 6.358 -8.726 -0.787 1.00 83.06 185 GLN A N 1
ATOM 1394 C CA . GLN A 1 185 ? 5.231 -8.829 0.135 1.00 83.06 185 GLN A CA 1
ATOM 1395 C C . GLN A 1 185 ? 5.071 -7.556 0.958 1.00 83.06 185 GLN A C 1
ATOM 1397 O O . GLN A 1 185 ? 6.014 -7.089 1.597 1.00 83.06 185 GLN A O 1
ATOM 1402 N N . ILE A 1 186 ? 3.836 -7.058 1.023 1.00 82.69 186 ILE A N 1
ATOM 1403 C CA . ILE A 1 186 ? 3.422 -6.123 2.069 1.00 82.69 186 ILE A CA 1
ATOM 1404 C C . ILE A 1 186 ? 3.125 -6.935 3.328 1.00 82.69 186 ILE A C 1
ATOM 1406 O O . ILE A 1 186 ? 2.342 -7.884 3.297 1.00 82.69 186 ILE A O 1
ATOM 1410 N N . ARG A 1 187 ? 3.733 -6.551 4.448 1.00 83.25 187 ARG A N 1
ATOM 1411 C CA . ARG A 1 187 ? 3.487 -7.140 5.764 1.00 83.25 187 ARG A CA 1
ATOM 1412 C C . ARG A 1 187 ? 2.909 -6.118 6.711 1.00 83.25 187 ARG A C 1
ATOM 1414 O O . ARG A 1 187 ? 3.402 -4.997 6.811 1.00 83.25 187 ARG A O 1
ATOM 1421 N N . ILE A 1 188 ? 1.887 -6.541 7.441 1.00 82.19 188 ILE A N 1
ATOM 1422 C CA . ILE A 1 188 ? 1.209 -5.723 8.438 1.00 82.19 188 ILE A CA 1
ATOM 1423 C C . ILE A 1 188 ? 1.277 -6.460 9.764 1.00 82.19 188 ILE A C 1
ATOM 1425 O O . ILE A 1 188 ? 0.992 -7.652 9.848 1.00 82.19 188 ILE A O 1
ATOM 1429 N N . SER A 1 189 ? 1.691 -5.743 10.802 1.00 82.81 189 SER A N 1
ATOM 1430 C CA . SER A 1 189 ? 1.752 -6.266 12.164 1.00 82.81 189 SER A CA 1
ATOM 1431 C C . SER A 1 189 ? 1.234 -5.235 13.154 1.00 82.81 189 SER A C 1
ATOM 1433 O O . SER A 1 189 ? 1.460 -4.038 12.978 1.00 82.81 189 SER A O 1
ATOM 1435 N N . THR A 1 190 ? 0.546 -5.707 14.189 1.00 80.38 190 THR A N 1
ATOM 1436 C CA . THR A 1 190 ? 0.051 -4.893 15.304 1.00 80.38 190 THR A CA 1
ATOM 1437 C C . THR A 1 190 ? 0.974 -5.011 16.514 1.00 80.38 190 THR A C 1
ATOM 1439 O O . THR A 1 190 ? 1.576 -6.071 16.717 1.00 80.38 190 THR A O 1
ATOM 1442 N N . PHE A 1 191 ? 1.066 -3.966 17.337 1.00 80.88 191 PHE A N 1
ATOM 1443 C CA . PHE A 1 191 ? 1.822 -3.976 18.595 1.00 80.88 191 PHE A CA 1
ATOM 1444 C C . PHE A 1 191 ? 1.177 -3.113 19.682 1.00 80.88 191 PHE A C 1
ATOM 1446 O O . PHE A 1 191 ? 0.379 -2.211 19.333 1.00 80.88 191 PHE A O 1
#

Organism: NCBI:txid2692200